Protein AF-A0A2E1U1K3-F1 (afdb_monomer_lite)

Foldseek 3Di:
DDPPPPPDVCVVPVDDPQLDDDPCQVVVCVVVPDDPVRQDPCSPHRNDNADWQAEDEPDDDDPVDPDQDAPPDARRGHHYDHDDQFPDWDWDPAFDCDPNDGDTHTQADGRAGDDSQQAGRDFDPPPVPDDTHGGHDDHHNQDDPCDPDHVCNLSVRYDPDPPPCPDQSDWDKDKDFFQAQFKKFKWKDLDPVCPDPIDGPDIDGHRRGIDMDTDNPPDDHDIDIDMDTD

Sequence (230 aa):
TALKSVPDLEDTYGIAFDAHSSIGDLSRITSAGFTGAGIYWAQTDGYMNELTDTVLYNVNLGGHVGAITNAGHAGYNAEVVSDLPIASVTYATNAVAVHNADVEYVVALDPRAANDAVTASSVPTDDGFFDQVSYRGAFSTTDNWLAGWSAAYEFGMLSGDSVASTEIDTGAYISFSTVKGEFYNVESAANAGFTSNVVTEATLTGTGETMFFGDDAVGSSAKFFRVTTF

Radius of gyration: 28.37 Å; chains: 1; bounding box: 68×44×71 Å

Secondary structure (DSSP, 8-state):
-----PPPHHHHH---------TTHHHHHHHTT--TTTS-GGGSTT-PPP--SEEEES-PPPTT---------TTT-EEEESS-SEEEEEE-SS-EEETTEEEPPEEEEEEEE-GGGS--SS----SSSS---SSSSS--SS--TTTTTSHHHHTT-B-S-----SS-SSSEEEEEE--TT-EEEEEEESSTT--S--EEEEEEE--SSEEEEEE--TT----EEEEEE-

pLDDT: mean 74.32, std 18.26, range [25.89, 96.19]

Structure (mmCIF, N/CA/C/O backbone):
data_AF-A0A2E1U1K3-F1
#
_entry.id   AF-A0A2E1U1K3-F1
#
loop_
_atom_site.group_PDB
_atom_site.id
_atom_site.type_symbol
_atom_site.label_atom_id
_atom_site.label_alt_id
_atom_site.label_comp_id
_atom_site.label_asym_id
_atom_site.label_entity_id
_atom_site.label_seq_id
_atom_site.pdbx_PDB_ins_code
_atom_site.Cartn_x
_atom_site.Cartn_y
_atom_site.Cartn_z
_atom_site.occupancy
_atom_site.B_iso_or_equiv
_atom_site.auth_seq_id
_atom_site.auth_comp_id
_atom_site.auth_asym_id
_atom_site.auth_atom_id
_atom_site.pdbx_PDB_model_num
ATOM 1 N N . THR A 1 1 ? 28.352 31.001 -28.048 1.00 40.16 1 THR A N 1
ATOM 2 C CA . THR A 1 1 ? 27.015 30.669 -27.522 1.00 40.16 1 THR A CA 1
ATOM 3 C C . THR A 1 1 ? 27.041 30.939 -26.040 1.00 40.16 1 THR A C 1
ATOM 5 O O . THR A 1 1 ? 27.925 30.418 -25.375 1.00 40.16 1 THR A O 1
ATOM 8 N N . ALA A 1 2 ? 26.206 31.856 -25.554 1.00 25.89 2 ALA A N 1
ATOM 9 C CA . ALA A 1 2 ? 26.194 32.255 -24.152 1.00 25.89 2 ALA A CA 1
ATOM 10 C C . ALA A 1 2 ? 25.661 31.092 -23.305 1.00 25.89 2 ALA A C 1
ATOM 12 O O . ALA A 1 2 ? 24.455 30.875 -23.233 1.00 25.89 2 ALA A O 1
ATOM 13 N N . LEU A 1 3 ? 26.572 30.322 -22.712 1.00 29.20 3 LEU A N 1
ATOM 14 C CA . LEU A 1 3 ? 26.249 29.419 -21.618 1.00 29.20 3 LEU A CA 1
ATOM 15 C C . LEU A 1 3 ? 25.933 30.309 -20.418 1.00 29.20 3 LEU A C 1
ATOM 17 O O . LEU A 1 3 ? 26.827 30.846 -19.770 1.00 29.20 3 LEU A O 1
ATOM 21 N N . LYS A 1 4 ? 24.640 30.547 -20.192 1.00 29.06 4 LYS A N 1
ATOM 22 C CA . LYS A 1 4 ? 24.154 31.068 -18.921 1.00 29.06 4 LYS A CA 1
ATOM 23 C C . LYS A 1 4 ? 24.492 29.992 -17.894 1.00 29.06 4 LYS A C 1
ATOM 25 O O . LYS A 1 4 ? 23.825 28.965 -17.872 1.00 29.06 4 LYS A O 1
ATOM 30 N N . SER A 1 5 ? 25.544 30.205 -17.107 1.00 37.44 5 SER A N 1
ATOM 31 C CA . SER A 1 5 ? 25.762 29.460 -15.871 1.00 37.44 5 SER A CA 1
ATOM 32 C C . SER A 1 5 ? 24.547 29.736 -14.993 1.00 37.44 5 SER A C 1
ATOM 34 O O . SER A 1 5 ? 24.410 30.821 -14.420 1.00 37.44 5 SER A O 1
ATOM 36 N N . VAL A 1 6 ? 23.590 28.815 -15.011 1.00 35.31 6 VAL A N 1
ATOM 37 C CA . VAL A 1 6 ? 22.572 28.744 -13.973 1.00 35.31 6 VAL A CA 1
ATOM 38 C C . VAL A 1 6 ? 23.367 28.372 -12.723 1.00 35.31 6 VAL A C 1
ATOM 40 O O . VAL A 1 6 ? 24.104 27.394 -12.790 1.00 35.31 6 VAL A O 1
ATOM 43 N N . PRO A 1 7 ? 23.348 29.182 -11.653 1.00 40.31 7 PRO A N 1
ATOM 44 C CA . PRO A 1 7 ? 23.921 28.753 -10.388 1.00 40.31 7 PRO A CA 1
ATOM 45 C C . PRO A 1 7 ? 23.222 27.457 -10.009 1.00 40.31 7 PRO A C 1
ATOM 47 O O . PRO A 1 7 ? 21.986 27.422 -9.995 1.00 40.31 7 PRO A O 1
ATOM 50 N N . ASP A 1 8 ? 23.995 26.409 -9.763 1.00 46.69 8 ASP A N 1
ATOM 51 C CA . ASP A 1 8 ? 23.443 25.155 -9.287 1.00 46.69 8 ASP A CA 1
ATOM 52 C C . ASP A 1 8 ? 22.679 25.481 -7.994 1.00 46.69 8 ASP A C 1
ATOM 54 O O . ASP A 1 8 ? 23.189 26.148 -7.088 1.00 46.69 8 ASP A O 1
ATOM 58 N N . LEU A 1 9 ? 21.392 25.122 -7.943 1.00 39.41 9 LEU A N 1
ATOM 59 C CA . LEU A 1 9 ? 20.512 25.410 -6.798 1.00 39.41 9 LEU A CA 1
ATOM 60 C C . LEU A 1 9 ? 21.055 24.808 -5.488 1.00 39.41 9 LEU A C 1
ATOM 62 O O . LEU A 1 9 ? 20.666 25.244 -4.403 1.00 39.41 9 LEU A O 1
ATOM 66 N N . GLU A 1 10 ? 21.995 23.873 -5.615 1.00 45.19 10 GLU A N 1
ATOM 67 C CA . GLU A 1 10 ? 22.829 23.288 -4.572 1.00 45.19 10 GLU A CA 1
ATOM 68 C C . GLU A 1 10 ? 23.586 24.354 -3.756 1.00 45.19 10 GLU A C 1
ATOM 70 O O . GLU A 1 10 ? 23.507 24.351 -2.528 1.00 45.19 10 GLU A O 1
ATOM 75 N N . ASP A 1 11 ? 24.185 25.352 -4.417 1.00 43.22 11 ASP A N 1
ATOM 76 C CA . ASP A 1 11 ? 24.927 26.444 -3.764 1.00 43.22 11 ASP A CA 1
ATOM 77 C C . ASP A 1 11 ? 24.006 27.515 -3.153 1.00 43.22 11 ASP A C 1
ATOM 79 O O . ASP A 1 11 ? 24.408 28.266 -2.262 1.00 43.22 11 ASP A O 1
ATOM 83 N N . THR A 1 12 ? 22.763 27.623 -3.637 1.00 42.03 12 THR A N 1
ATOM 84 C CA . THR A 1 12 ? 21.838 28.695 -3.220 1.00 42.03 12 THR A CA 1
ATOM 85 C C . THR A 1 12 ? 20.908 28.268 -2.085 1.00 42.03 12 THR A C 1
ATOM 87 O O . THR A 1 12 ? 20.539 29.104 -1.259 1.00 42.03 12 THR A O 1
ATOM 90 N N . TYR A 1 13 ? 20.527 26.988 -2.021 1.00 39.41 13 TYR A N 1
ATOM 91 C CA . TYR A 1 13 ? 19.537 26.510 -1.052 1.00 39.41 13 TYR A CA 1
ATOM 92 C C . TYR A 1 13 ? 19.962 25.277 -0.252 1.00 39.41 13 TYR A C 1
ATOM 94 O O . TYR A 1 13 ? 19.252 24.934 0.689 1.00 39.41 13 TYR A O 1
ATOM 102 N N . GLY A 1 14 ? 21.092 24.626 -0.559 1.00 35.00 14 GLY A N 1
ATOM 103 C CA . GLY A 1 14 ? 21.562 23.461 0.203 1.00 35.00 14 GLY A CA 1
ATOM 104 C C . GLY A 1 14 ? 20.593 22.271 0.199 1.00 35.00 14 GLY A C 1
ATOM 105 O O . GLY A 1 14 ? 20.697 21.396 1.054 1.00 35.00 14 GLY A O 1
ATOM 106 N N . ILE A 1 15 ? 19.635 22.245 -0.733 1.00 35.06 15 ILE A N 1
ATOM 107 C CA . ILE A 1 15 ? 18.711 21.130 -0.942 1.00 35.06 15 ILE A CA 1
ATOM 108 C C . ILE A 1 15 ? 19.183 20.423 -2.208 1.00 35.06 15 ILE A C 1
ATOM 110 O O . ILE A 1 15 ? 18.889 20.866 -3.319 1.00 35.06 15 ILE A O 1
ATOM 114 N N . ALA A 1 16 ? 19.958 19.356 -2.037 1.00 32.78 16 ALA A N 1
ATOM 115 C CA . ALA A 1 16 ? 20.307 18.465 -3.129 1.00 32.78 16 ALA A CA 1
ATOM 116 C C . ALA A 1 16 ? 19.031 17.744 -3.591 1.00 32.78 16 ALA A C 1
ATOM 118 O O . ALA A 1 16 ? 18.548 16.827 -2.935 1.00 32.78 16 ALA A O 1
ATOM 119 N N . PHE A 1 17 ? 18.482 18.161 -4.729 1.00 36.47 17 PHE A N 1
ATOM 120 C CA . PHE A 1 17 ? 17.825 17.218 -5.631 1.00 36.47 17 PHE A CA 1
ATOM 121 C C . PHE A 1 17 ? 18.886 16.773 -6.638 1.00 36.47 17 PHE A C 1
ATOM 123 O O . PHE A 1 17 ? 18.786 17.064 -7.827 1.00 36.47 17 PHE A O 1
ATOM 130 N N . ASP A 1 18 ? 19.947 16.136 -6.135 1.00 40.09 18 ASP A N 1
ATOM 131 C CA . ASP A 1 18 ? 20.827 15.339 -6.981 1.00 40.09 18 ASP A CA 1
ATOM 132 C C . ASP A 1 18 ? 20.013 14.101 -7.358 1.00 40.09 18 ASP A C 1
ATOM 134 O O . ASP A 1 18 ? 19.894 13.140 -6.597 1.00 40.09 18 ASP A O 1
ATOM 138 N N . ALA A 1 19 ? 19.332 14.172 -8.499 1.00 40.00 19 ALA A N 1
ATOM 139 C CA . ALA A 1 19 ? 18.867 12.972 -9.159 1.00 40.00 19 ALA A CA 1
ATOM 140 C C . ALA A 1 19 ? 20.143 12.282 -9.645 1.00 40.00 19 ALA A C 1
ATOM 142 O O . ALA A 1 19 ? 20.645 12.622 -10.716 1.00 40.00 19 ALA A O 1
ATOM 143 N N . HIS A 1 20 ? 20.707 11.426 -8.785 1.00 40.66 20 HIS A N 1
ATOM 144 C CA . HIS A 1 20 ? 21.996 10.769 -8.957 1.00 40.66 20 HIS A CA 1
ATOM 145 C C . HIS A 1 20 ? 22.114 10.147 -10.356 1.00 40.66 20 HIS A C 1
ATOM 147 O O . HIS A 1 20 ? 21.772 8.990 -10.588 1.00 40.66 20 HIS A O 1
ATOM 153 N N . SER A 1 21 ? 22.652 10.909 -11.304 1.00 49.50 21 SER A N 1
ATOM 154 C CA . SER A 1 21 ? 23.324 10.344 -12.458 1.00 49.50 21 SER A CA 1
ATOM 155 C C . SER A 1 21 ? 24.791 10.303 -12.078 1.00 49.50 21 SER A C 1
ATOM 157 O O . SER A 1 21 ? 25.424 11.341 -11.856 1.00 49.50 21 SER A O 1
ATOM 159 N N . SER A 1 22 ? 25.338 9.108 -11.948 1.00 52.97 22 SER A N 1
ATOM 160 C CA . SER A 1 22 ? 26.755 8.954 -11.653 1.00 52.97 22 SER A CA 1
ATOM 161 C C . SER A 1 22 ? 27.619 9.639 -12.724 1.00 52.97 22 SER A C 1
ATOM 163 O O . SER A 1 22 ? 27.256 9.705 -13.902 1.00 52.97 22 SER A O 1
ATOM 165 N N . ILE A 1 23 ? 28.796 10.134 -12.324 1.00 52.03 23 ILE A N 1
ATOM 166 C CA . ILE A 1 23 ? 29.807 10.661 -13.253 1.00 52.03 23 ILE A CA 1
ATOM 167 C C . ILE A 1 23 ? 30.055 9.617 -14.355 1.00 52.03 23 ILE A C 1
ATOM 169 O O . ILE A 1 23 ? 30.603 8.548 -14.087 1.00 52.03 23 ILE A O 1
ATOM 173 N N . GLY A 1 24 ? 29.681 9.938 -15.599 1.00 57.44 24 GLY A N 1
ATOM 174 C CA . GLY A 1 24 ? 29.870 9.055 -16.754 1.00 57.44 24 GLY A CA 1
ATOM 175 C C . GLY A 1 24 ? 28.591 8.550 -17.425 1.00 57.44 24 GLY A C 1
ATOM 176 O O . GLY A 1 24 ? 28.698 7.812 -18.408 1.00 57.44 24 GLY A O 1
ATOM 177 N N . ASP A 1 25 ? 27.403 8.964 -16.989 1.00 59.81 25 ASP A N 1
ATOM 178 C CA . ASP A 1 25 ? 26.147 8.550 -17.624 1.00 59.81 25 ASP A CA 1
ATOM 179 C C . ASP A 1 25 ? 25.997 9.042 -19.067 1.00 59.81 25 ASP A C 1
ATOM 181 O O . ASP A 1 25 ? 25.691 8.243 -19.956 1.00 59.81 25 ASP A O 1
ATOM 185 N N . LEU A 1 26 ? 26.378 10.283 -19.364 1.00 62.94 26 LEU A N 1
ATOM 186 C CA . LEU A 1 26 ? 26.523 10.786 -20.734 1.00 62.94 26 LEU A CA 1
ATOM 187 C C . LEU A 1 26 ? 27.489 9.932 -21.572 1.00 62.94 26 LEU A C 1
ATOM 189 O O . LEU A 1 26 ? 27.246 9.705 -22.760 1.00 62.94 26 LEU A O 1
ATOM 193 N N . SER A 1 27 ? 28.563 9.412 -20.969 1.00 65.94 27 SER A N 1
ATOM 194 C CA . SER A 1 27 ? 29.513 8.513 -21.642 1.00 65.94 27 SER A CA 1
ATOM 195 C C . SER A 1 27 ? 28.884 7.145 -21.936 1.00 65.94 27 SER A C 1
ATOM 197 O O . SER A 1 27 ? 29.046 6.604 -23.034 1.00 65.94 27 SER A O 1
ATOM 199 N N . ARG A 1 28 ? 28.096 6.608 -20.997 1.00 61.84 28 ARG A N 1
ATOM 200 C CA . ARG A 1 28 ? 27.339 5.355 -21.142 1.00 61.84 28 ARG A CA 1
ATOM 201 C C . ARG A 1 28 ? 26.247 5.466 -22.213 1.00 61.84 28 ARG A C 1
ATOM 203 O O . ARG A 1 28 ? 26.158 4.598 -23.078 1.00 61.84 28 ARG A O 1
ATOM 210 N N . ILE A 1 29 ? 25.485 6.561 -22.221 1.00 59.88 29 ILE A N 1
ATOM 211 C CA . ILE A 1 29 ? 24.443 6.867 -23.217 1.00 59.88 29 ILE A CA 1
ATOM 212 C C . ILE A 1 29 ? 25.060 7.049 -24.611 1.00 59.88 29 ILE A C 1
ATOM 214 O O . ILE A 1 29 ? 24.565 6.491 -25.594 1.00 59.88 29 ILE A O 1
ATOM 218 N N . THR A 1 30 ? 26.189 7.758 -24.693 1.00 63.41 30 THR A N 1
ATOM 219 C CA . THR A 1 30 ? 26.939 7.922 -25.947 1.00 63.41 30 THR A CA 1
ATOM 220 C C . THR A 1 30 ? 27.469 6.579 -26.460 1.00 63.41 30 THR A C 1
ATOM 222 O O . THR A 1 30 ? 27.374 6.288 -27.652 1.00 63.41 30 THR A O 1
ATOM 225 N N . SER A 1 31 ? 27.967 5.719 -25.565 1.00 62.12 31 SER A N 1
ATOM 226 C CA . SER A 1 31 ? 28.443 4.368 -25.904 1.00 62.12 31 SER A CA 1
ATOM 227 C C . SER A 1 31 ? 27.319 3.442 -26.389 1.00 62.12 31 SER A C 1
ATOM 229 O O . SER A 1 31 ? 27.570 2.554 -27.200 1.00 62.12 31 SER A O 1
ATOM 231 N N . ALA A 1 32 ? 26.076 3.677 -25.955 1.00 56.31 32 ALA A N 1
ATOM 232 C CA . ALA A 1 32 ? 24.879 2.992 -26.446 1.00 56.31 32 ALA A CA 1
ATOM 233 C C . ALA A 1 32 ? 24.380 3.516 -27.814 1.00 56.31 32 ALA A C 1
ATOM 235 O O . ALA A 1 32 ? 23.382 3.020 -28.335 1.00 56.31 32 ALA A O 1
ATOM 236 N N . GLY A 1 33 ? 25.077 4.486 -28.422 1.00 56.38 33 GLY A N 1
ATOM 237 C CA . GLY A 1 33 ? 24.819 4.965 -29.784 1.00 56.38 33 GLY A CA 1
ATOM 238 C C . GLY A 1 33 ? 23.915 6.196 -29.883 1.00 56.38 33 GLY A C 1
ATOM 239 O O . GLY A 1 33 ? 23.598 6.628 -30.993 1.00 56.38 33 GLY A O 1
ATOM 240 N N . PHE A 1 34 ? 23.519 6.796 -28.758 1.00 60.66 34 PHE A N 1
ATOM 241 C CA . PHE A 1 34 ? 22.748 8.038 -28.751 1.00 60.66 34 PHE A CA 1
ATOM 242 C C . PHE A 1 34 ? 23.690 9.242 -28.878 1.00 60.66 34 PHE A C 1
ATOM 244 O O . PHE A 1 34 ? 24.649 9.387 -28.127 1.00 60.66 34 PHE A O 1
ATOM 251 N N . THR A 1 35 ? 23.439 10.118 -29.852 1.00 61.81 35 THR A N 1
ATOM 252 C CA . THR A 1 35 ? 24.239 11.340 -30.054 1.00 61.81 35 THR A CA 1
ATOM 253 C C . THR A 1 35 ? 23.604 12.521 -29.327 1.00 61.81 35 THR A C 1
ATOM 255 O O . THR A 1 35 ? 22.391 12.544 -29.143 1.00 61.81 35 THR A O 1
ATOM 258 N N . GLY A 1 36 ? 24.389 13.543 -28.972 1.00 56.28 36 GLY A N 1
ATOM 259 C CA . GLY A 1 36 ? 23.909 14.714 -28.218 1.00 56.28 36 GLY A CA 1
ATOM 260 C C . GLY A 1 36 ? 22.744 15.504 -28.842 1.00 56.28 36 GLY A C 1
ATOM 261 O O . GLY A 1 36 ? 22.161 16.337 -28.162 1.00 56.28 36 GLY A O 1
ATOM 262 N N . ALA A 1 37 ? 22.374 15.249 -30.104 1.00 58.09 37 ALA A N 1
ATOM 263 C CA . ALA A 1 37 ? 21.182 15.819 -30.745 1.00 58.09 37 ALA A CA 1
ATOM 264 C C . ALA A 1 37 ? 19.899 14.979 -30.550 1.00 58.09 37 ALA A C 1
ATOM 266 O O . ALA A 1 37 ? 18.808 15.465 -30.837 1.00 58.09 37 ALA A O 1
ATOM 267 N N . GLY A 1 38 ? 20.024 13.725 -30.100 1.00 56.03 38 GLY A N 1
ATOM 268 C CA . GLY A 1 38 ? 18.921 12.793 -29.833 1.00 56.03 38 GLY A CA 1
ATOM 269 C C . GLY A 1 38 ? 18.677 12.517 -28.347 1.00 56.03 38 GLY A C 1
ATOM 270 O O . GLY A 1 38 ? 17.802 11.723 -28.021 1.00 56.03 38 GLY A O 1
ATOM 271 N N . ILE A 1 39 ? 19.450 13.150 -27.462 1.00 58.25 39 ILE A N 1
ATOM 272 C CA . ILE A 1 39 ? 19.297 13.058 -26.009 1.00 58.25 39 ILE A CA 1
ATOM 273 C C . ILE A 1 39 ? 18.353 14.188 -25.591 1.00 58.25 39 ILE A C 1
ATOM 275 O O . ILE A 1 39 ? 18.640 15.364 -25.830 1.00 58.25 39 ILE A O 1
ATOM 279 N N . TYR A 1 40 ? 17.202 13.848 -25.007 1.00 56.81 40 TYR A N 1
ATOM 280 C CA . TYR A 1 40 ? 16.338 14.857 -24.396 1.00 56.81 40 TYR A CA 1
ATOM 281 C C . TYR A 1 40 ? 17.090 15.528 -23.245 1.00 56.81 40 TYR A C 1
ATOM 283 O O . TYR A 1 40 ? 17.871 14.875 -22.569 1.00 56.81 40 TYR A O 1
ATOM 291 N N . TRP A 1 41 ? 16.845 16.814 -22.977 1.00 57.94 41 TRP A N 1
ATOM 292 C CA . TRP A 1 41 ? 17.512 17.521 -21.867 1.00 57.94 41 TRP A CA 1
ATOM 293 C C . TRP A 1 41 ? 17.393 16.753 -20.539 1.00 57.94 41 TRP A C 1
ATOM 295 O O . TRP A 1 41 ? 18.354 16.649 -19.795 1.00 57.94 41 TRP A O 1
ATOM 305 N N . ALA A 1 42 ? 16.246 16.128 -20.270 1.00 58.78 42 ALA A N 1
ATOM 306 C CA . ALA A 1 42 ? 16.042 15.297 -19.079 1.00 58.78 42 ALA A CA 1
ATOM 307 C C . ALA A 1 42 ? 16.920 14.021 -19.018 1.00 58.78 42 ALA A C 1
ATOM 309 O O . ALA A 1 42 ? 16.872 13.290 -18.041 1.00 58.78 42 ALA A O 1
ATOM 310 N N . GLN A 1 43 ? 17.684 13.721 -20.068 1.00 56.03 43 GLN A N 1
ATOM 311 C CA . GLN A 1 43 ? 18.589 12.574 -20.183 1.00 56.03 43 GLN A CA 1
ATOM 312 C C . GLN A 1 43 ? 20.071 12.996 -20.187 1.00 56.03 43 GLN A C 1
ATOM 314 O O . GLN A 1 43 ? 20.940 12.173 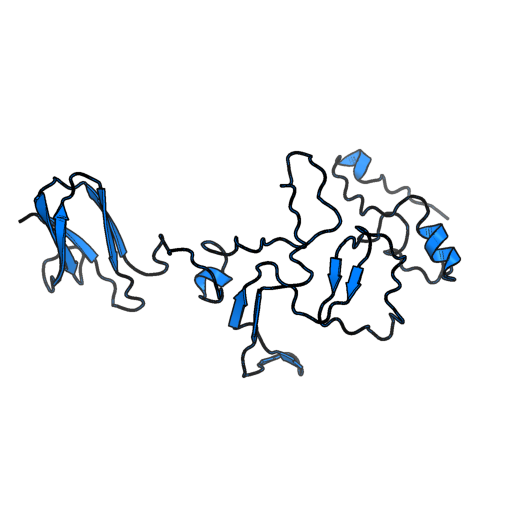-20.471 1.00 56.03 43 GLN A O 1
ATOM 319 N N . THR A 1 44 ? 20.377 14.272 -19.923 1.00 59.00 44 THR A N 1
ATOM 320 C CA . THR A 1 44 ? 21.745 14.715 -19.606 1.00 59.00 44 THR A CA 1
ATOM 321 C C . THR A 1 44 ? 22.055 14.475 -18.128 1.00 59.00 44 THR A C 1
ATOM 323 O O . THR A 1 44 ? 21.128 14.434 -17.317 1.00 59.00 44 THR A O 1
ATOM 326 N N . ASP A 1 45 ? 23.340 14.354 -17.781 1.00 57.34 45 ASP A N 1
ATOM 327 C CA . ASP A 1 45 ? 23.795 14.164 -16.395 1.00 57.34 45 ASP A CA 1
ATOM 328 C C . ASP A 1 45 ? 23.120 15.168 -15.429 1.00 57.34 45 ASP A C 1
ATOM 330 O O . ASP A 1 45 ? 22.981 16.353 -15.743 1.00 57.34 45 ASP A O 1
ATOM 334 N N . GLY A 1 46 ? 22.677 14.671 -14.275 1.00 57.03 46 GLY A N 1
ATOM 335 C CA . GLY A 1 46 ? 22.023 15.387 -13.178 1.00 57.03 46 GLY A CA 1
ATOM 336 C C . GLY A 1 46 ? 20.501 15.491 -13.293 1.00 57.03 46 GLY A C 1
ATOM 337 O O . GLY A 1 46 ? 19.861 16.038 -12.400 1.00 57.03 46 GLY A O 1
ATOM 338 N N . TYR A 1 47 ? 19.904 14.995 -14.384 1.00 55.09 47 TYR A N 1
ATOM 339 C CA . TYR A 1 47 ? 18.465 15.147 -14.654 1.00 55.09 47 TYR A CA 1
ATOM 340 C C . TYR A 1 47 ? 17.704 13.821 -14.814 1.00 55.09 47 TYR A C 1
ATOM 342 O O . TYR A 1 47 ? 16.504 13.835 -15.097 1.00 55.09 47 TYR A O 1
ATOM 350 N N . MET A 1 48 ? 18.377 12.681 -14.627 1.00 58.56 48 MET A N 1
ATOM 351 C CA . MET A 1 48 ? 17.779 11.347 -14.731 1.00 58.56 48 MET A CA 1
ATOM 352 C C . MET A 1 48 ? 17.294 10.860 -13.365 1.00 58.56 48 MET A C 1
ATOM 354 O O . MET A 1 48 ? 18.071 10.797 -12.421 1.00 58.56 48 MET A O 1
ATOM 358 N N . ASN A 1 49 ? 16.028 10.443 -13.279 1.00 63.69 49 ASN A N 1
ATOM 359 C CA . ASN A 1 49 ? 15.549 9.700 -12.114 1.00 63.69 49 ASN A CA 1
ATOM 360 C C . ASN A 1 49 ? 16.195 8.309 -12.119 1.00 63.69 49 ASN A C 1
ATOM 362 O O . ASN A 1 49 ? 16.025 7.554 -13.082 1.00 63.69 49 ASN A O 1
ATOM 366 N N . GLU A 1 50 ? 16.916 7.973 -11.056 1.00 66.19 50 GLU A N 1
ATOM 367 C CA . GLU A 1 50 ? 17.474 6.640 -10.866 1.00 66.19 50 GLU A CA 1
ATOM 368 C C . GLU A 1 50 ? 16.373 5.665 -10.410 1.00 66.19 50 GLU A C 1
ATOM 370 O O . GLU A 1 50 ? 15.601 5.956 -9.497 1.00 66.19 50 GLU A O 1
ATOM 375 N N . LEU A 1 51 ? 16.288 4.504 -11.067 1.00 72.38 51 LEU A N 1
ATOM 376 C CA . LEU A 1 51 ? 15.456 3.374 -10.647 1.00 72.38 51 LEU A CA 1
ATOM 377 C C . LEU A 1 51 ? 16.385 2.211 -10.304 1.00 72.38 51 LEU A C 1
ATOM 379 O O . LEU A 1 51 ? 16.873 1.521 -11.200 1.00 72.38 51 LEU A O 1
ATOM 383 N N . THR A 1 52 ? 16.637 2.007 -9.016 1.00 74.38 52 THR A N 1
ATOM 384 C CA . THR A 1 52 ? 17.444 0.898 -8.492 1.00 74.38 52 THR A CA 1
ATOM 385 C C . THR A 1 52 ? 16.583 -0.043 -7.666 1.00 74.38 52 THR A C 1
ATOM 387 O O . THR A 1 52 ? 15.559 0.354 -7.112 1.00 74.38 52 THR A O 1
ATOM 390 N N . ASP A 1 53 ? 16.967 -1.321 -7.662 1.00 78.88 53 ASP A N 1
ATOM 391 C CA . ASP A 1 53 ? 16.319 -2.403 -6.906 1.00 78.88 53 ASP A CA 1
ATOM 392 C C . ASP A 1 53 ? 14.779 -2.395 -6.966 1.00 78.88 53 ASP A C 1
ATOM 394 O O . ASP A 1 53 ? 14.076 -2.570 -5.972 1.00 78.88 53 ASP A O 1
ATOM 398 N N . THR A 1 54 ? 14.245 -2.144 -8.160 1.00 83.44 54 THR A N 1
ATOM 399 C CA . THR A 1 54 ? 12.816 -1.914 -8.387 1.00 83.44 54 THR A CA 1
ATOM 400 C C . THR A 1 54 ? 12.201 -3.106 -9.104 1.00 83.44 54 THR A C 1
ATOM 402 O O . THR A 1 54 ? 12.799 -3.650 -10.028 1.00 83.44 54 THR A O 1
ATOM 405 N N . VAL A 1 55 ? 10.974 -3.479 -8.742 1.00 87.88 55 VAL A N 1
ATOM 406 C CA . VAL A 1 55 ? 10.175 -4.450 -9.504 1.00 87.88 55 VAL A CA 1
ATOM 407 C C . VAL A 1 55 ? 9.164 -3.734 -10.392 1.00 87.88 55 VAL A C 1
ATOM 409 O O . VAL A 1 55 ? 8.506 -2.782 -9.976 1.00 87.88 55 VAL A O 1
ATOM 412 N N . LEU A 1 56 ? 9.036 -4.194 -11.631 1.00 87.25 56 LEU A N 1
ATOM 413 C CA . LEU A 1 56 ? 8.126 -3.666 -12.637 1.00 87.25 56 LEU A CA 1
ATOM 414 C C . LEU A 1 56 ? 7.095 -4.742 -12.972 1.00 87.25 56 LEU A C 1
ATOM 416 O O . LEU A 1 56 ? 7.421 -5.767 -13.569 1.00 87.25 56 LEU A O 1
ATOM 420 N N . TYR A 1 57 ? 5.843 -4.497 -12.600 1.00 90.56 57 TYR A N 1
ATOM 421 C CA . TYR A 1 57 ? 4.740 -5.430 -12.809 1.00 90.56 57 TYR A CA 1
ATOM 422 C C . TYR A 1 57 ? 3.745 -4.889 -13.831 1.00 90.56 57 TYR A C 1
ATOM 424 O O . TYR A 1 57 ? 3.353 -3.725 -13.763 1.00 90.56 57 TYR A O 1
ATOM 432 N N . ASN A 1 58 ? 3.320 -5.749 -14.762 1.00 87.62 58 ASN A N 1
ATOM 433 C CA . ASN A 1 58 ? 2.314 -5.438 -15.785 1.00 87.62 58 ASN A CA 1
ATOM 434 C C . ASN A 1 58 ? 2.612 -4.151 -16.590 1.00 87.62 58 ASN A C 1
ATOM 436 O O . ASN A 1 58 ? 1.712 -3.416 -16.999 1.00 87.62 58 ASN A O 1
ATOM 440 N N . VAL A 1 59 ? 3.900 -3.866 -16.813 1.00 78.75 59 VAL A N 1
ATOM 441 C CA . VAL A 1 59 ? 4.354 -2.729 -17.618 1.00 78.75 59 VAL A CA 1
ATOM 442 C C . VAL A 1 59 ? 4.506 -3.179 -19.067 1.00 78.75 59 VAL A C 1
ATOM 444 O O . VAL A 1 59 ? 5.371 -3.992 -19.389 1.00 78.75 59 VAL A O 1
ATOM 447 N N . ASN A 1 60 ? 3.697 -2.612 -19.962 1.00 73.94 60 ASN A N 1
ATOM 448 C CA . ASN A 1 60 ? 3.915 -2.751 -21.398 1.00 73.94 60 ASN A CA 1
ATOM 449 C C . ASN A 1 60 ? 4.964 -1.742 -21.866 1.00 73.94 60 ASN A C 1
ATOM 451 O O . ASN A 1 60 ? 4.843 -0.540 -21.623 1.00 73.94 60 ASN A O 1
ATOM 455 N N . LEU A 1 61 ? 5.977 -2.224 -22.586 1.00 68.69 61 LEU A N 1
ATOM 456 C CA . LEU A 1 61 ? 6.955 -1.349 -23.222 1.00 68.69 61 LEU A CA 1
ATOM 457 C C . LEU A 1 61 ? 6.262 -0.526 -24.316 1.00 68.69 61 LEU A C 1
ATOM 459 O O . LEU A 1 61 ? 5.650 -1.071 -25.236 1.00 68.69 61 LEU A O 1
ATOM 463 N N . GLY A 1 62 ? 6.343 0.800 -24.211 1.00 65.44 62 GLY A N 1
ATOM 464 C CA . GLY A 1 62 ? 5.888 1.690 -25.276 1.00 65.44 62 GLY A CA 1
ATOM 465 C C . GLY A 1 62 ? 6.768 1.558 -26.523 1.00 65.44 62 GLY A C 1
ATOM 466 O O . GLY A 1 62 ? 7.916 1.134 -26.439 1.00 65.44 62 GLY A O 1
ATOM 467 N N . GLY A 1 63 ? 6.277 2.001 -27.686 1.00 60.28 63 GLY A N 1
ATOM 468 C CA . GLY A 1 63 ? 6.995 1.881 -28.969 1.00 60.28 63 GLY A CA 1
ATOM 469 C C . GLY A 1 63 ? 8.353 2.602 -29.054 1.00 60.28 63 GLY A C 1
ATOM 470 O O . GLY A 1 63 ? 9.072 2.440 -30.035 1.00 60.28 63 GLY A O 1
ATOM 471 N N . HIS A 1 64 ? 8.710 3.389 -28.036 1.00 56.62 64 HIS A N 1
ATOM 472 C CA . HIS A 1 64 ? 10.000 4.069 -27.904 1.00 56.62 64 HIS A CA 1
ATOM 473 C C . HIS A 1 64 ? 11.003 3.318 -27.009 1.00 56.62 64 HIS A C 1
ATOM 475 O O . HIS A 1 64 ? 12.157 3.729 -26.928 1.00 56.62 64 HIS A O 1
ATOM 481 N N . VAL A 1 65 ? 10.593 2.224 -26.354 1.00 56.91 65 VAL A N 1
ATOM 482 C CA . VAL A 1 65 ? 11.441 1.400 -25.481 1.00 56.91 65 VAL A CA 1
ATOM 483 C C . VAL A 1 65 ? 11.511 -0.012 -26.062 1.00 56.91 65 VAL A C 1
ATOM 485 O O . VAL A 1 65 ? 10.554 -0.773 -25.989 1.00 56.91 65 VAL A O 1
ATOM 488 N N . GLY A 1 66 ? 12.646 -0.359 -26.674 1.00 57.38 66 GLY A N 1
ATOM 489 C CA . GLY A 1 66 ? 12.830 -1.661 -27.331 1.00 57.38 66 GLY A CA 1
ATOM 490 C C . GLY A 1 66 ? 13.118 -2.821 -26.371 1.00 57.38 66 GLY A C 1
ATOM 491 O O . GLY A 1 66 ? 12.808 -3.964 -26.693 1.00 57.38 66 GLY A O 1
ATOM 492 N N . ALA A 1 67 ? 13.709 -2.534 -25.209 1.00 60.88 67 ALA A N 1
ATOM 493 C CA . ALA A 1 67 ? 13.977 -3.488 -24.135 1.00 60.88 67 ALA A CA 1
ATOM 494 C C . ALA A 1 67 ? 14.338 -2.737 -22.842 1.00 60.88 67 ALA A C 1
ATOM 496 O O . ALA A 1 67 ? 14.890 -1.636 -22.901 1.00 60.88 67 ALA A O 1
ATOM 497 N N . ILE A 1 68 ? 14.081 -3.359 -21.690 1.00 64.62 68 ILE A N 1
ATOM 498 C CA . ILE A 1 68 ? 14.739 -3.012 -20.424 1.00 64.62 68 ILE A CA 1
ATOM 499 C C . ILE A 1 68 ? 15.948 -3.941 -20.315 1.00 64.62 68 ILE A C 1
ATOM 501 O O . ILE A 1 68 ? 15.794 -5.156 -20.198 1.00 64.62 68 ILE A O 1
ATOM 505 N N . THR A 1 69 ? 17.150 -3.383 -20.444 1.00 57.22 69 THR A N 1
ATOM 506 C CA . THR A 1 69 ? 18.393 -4.161 -20.415 1.00 57.22 69 THR A CA 1
ATOM 507 C C . THR A 1 69 ? 18.996 -4.091 -19.021 1.00 57.22 69 THR A C 1
ATOM 509 O O . THR A 1 69 ? 19.491 -3.042 -18.614 1.00 57.22 69 THR A O 1
ATOM 512 N N . ASN A 1 70 ? 18.998 -5.217 -18.311 1.00 59.72 70 ASN A N 1
ATOM 513 C CA . ASN A 1 70 ? 19.612 -5.315 -16.991 1.00 59.72 70 ASN A CA 1
ATOM 514 C C . ASN A 1 70 ? 21.090 -5.675 -17.129 1.00 59.72 70 ASN A C 1
ATOM 516 O O . ASN A 1 70 ? 21.446 -6.632 -17.816 1.00 59.72 70 ASN A O 1
ATOM 520 N N . ALA A 1 71 ? 21.953 -4.928 -16.445 1.00 58.06 71 ALA A N 1
ATOM 521 C CA . ALA A 1 71 ? 23.386 -5.214 -16.399 1.00 58.06 71 ALA A CA 1
ATOM 522 C C . ALA A 1 71 ? 23.737 -6.350 -15.413 1.00 58.06 71 ALA A C 1
ATOM 524 O O . ALA A 1 71 ? 24.898 -6.736 -15.310 1.00 58.06 71 ALA A O 1
ATOM 525 N N . GLY A 1 72 ? 22.742 -6.914 -14.714 1.00 59.50 72 GLY A N 1
ATOM 526 C CA . GLY A 1 72 ? 22.935 -8.054 -13.814 1.00 59.50 72 GLY A CA 1
ATOM 527 C C . GLY A 1 72 ? 23.574 -7.670 -12.480 1.00 59.50 72 GLY A C 1
ATOM 528 O O . GLY A 1 72 ? 24.197 -8.509 -11.834 1.00 59.50 72 GLY A O 1
ATOM 529 N N . HIS A 1 73 ? 23.425 -6.414 -12.057 1.00 61.94 73 HIS A N 1
ATOM 530 C CA . HIS A 1 73 ? 23.949 -5.931 -10.785 1.00 61.94 73 HIS A CA 1
ATOM 531 C C . HIS A 1 73 ? 22.866 -6.030 -9.707 1.00 61.94 73 HIS A C 1
ATOM 533 O O . HIS A 1 73 ? 21.885 -5.285 -9.725 1.00 61.94 73 HIS A O 1
ATOM 539 N N . ALA A 1 74 ? 23.041 -6.964 -8.769 1.00 63.16 74 ALA A N 1
ATOM 540 C CA . ALA A 1 74 ? 22.172 -7.077 -7.599 1.00 63.16 74 ALA A CA 1
ATOM 541 C C . ALA A 1 74 ? 22.118 -5.733 -6.845 1.00 63.16 74 ALA A C 1
ATOM 543 O O . ALA A 1 74 ? 23.156 -5.099 -6.662 1.00 63.16 74 ALA A O 1
ATOM 544 N N . GLY A 1 75 ? 20.919 -5.290 -6.457 1.00 65.56 75 GLY A N 1
ATOM 545 C CA . GLY A 1 75 ? 20.696 -3.991 -5.802 1.00 65.56 75 GLY A CA 1
ATOM 546 C C . GLY A 1 75 ? 20.579 -2.789 -6.747 1.00 65.56 75 GLY A C 1
ATOM 547 O O . GLY A 1 75 ? 20.270 -1.696 -6.289 1.00 65.56 75 GLY A O 1
ATOM 548 N N . TYR A 1 76 ? 20.777 -2.976 -8.057 1.00 67.81 76 TYR A N 1
ATOM 549 C CA . TYR A 1 76 ? 20.708 -1.892 -9.050 1.00 67.81 76 TYR A CA 1
ATOM 550 C C . TYR A 1 76 ? 19.797 -2.203 -10.242 1.00 67.81 76 TYR A C 1
ATOM 552 O O . TYR A 1 76 ? 19.551 -1.332 -11.071 1.00 67.81 76 TYR A O 1
ATOM 560 N N . ASN A 1 77 ? 19.295 -3.434 -10.359 1.00 69.94 77 ASN A N 1
ATOM 561 C CA . ASN A 1 77 ? 18.426 -3.811 -11.467 1.00 69.94 77 ASN A CA 1
ATOM 562 C C . ASN A 1 77 ? 16.987 -3.324 -11.245 1.00 69.94 77 ASN A C 1
ATOM 564 O O . ASN A 1 77 ? 16.461 -3.389 -10.134 1.00 69.94 77 ASN A O 1
ATOM 568 N N . ALA A 1 78 ? 16.336 -2.934 -12.340 1.00 77.56 78 ALA A N 1
ATOM 569 C CA . ALA A 1 78 ? 14.884 -2.916 -12.431 1.00 77.56 78 ALA A CA 1
ATOM 570 C C . ALA A 1 78 ? 14.419 -4.255 -13.028 1.00 77.56 78 ALA A C 1
ATOM 572 O O . ALA A 1 78 ? 14.772 -4.605 -14.154 1.00 77.56 78 ALA A O 1
ATOM 573 N N . GLU A 1 79 ? 13.665 -5.044 -12.276 1.00 79.25 79 GLU A N 1
ATOM 574 C CA . GLU A 1 79 ? 13.305 -6.416 -12.632 1.00 79.25 79 GLU A CA 1
ATOM 575 C C . GLU A 1 79 ? 11.844 -6.482 -13.069 1.00 79.25 79 GLU A C 1
ATOM 577 O O . GLU A 1 79 ? 10.948 -6.071 -12.338 1.00 79.25 79 GLU A O 1
ATOM 582 N N . VAL A 1 80 ? 11.587 -6.990 -14.277 1.00 83.62 80 VAL A N 1
ATOM 583 C CA . VAL A 1 80 ? 10.214 -7.262 -14.719 1.00 83.62 80 VAL A CA 1
ATOM 584 C C . VAL A 1 80 ? 9.742 -8.555 -14.069 1.00 83.62 80 VAL A C 1
ATOM 586 O O . VAL A 1 80 ? 10.378 -9.594 -14.243 1.00 83.62 80 VAL A O 1
ATOM 589 N N . VAL A 1 81 ? 8.621 -8.485 -13.357 1.00 87.56 81 VAL A N 1
ATOM 590 C CA . VAL A 1 81 ? 8.073 -9.597 -12.570 1.00 87.56 81 VAL A CA 1
ATOM 591 C C . VAL A 1 81 ? 6.699 -10.016 -13.089 1.00 87.56 81 VAL A C 1
ATOM 593 O O . VAL A 1 81 ? 5.942 -9.199 -13.623 1.00 87.56 81 VAL A O 1
ATOM 596 N N . SER A 1 82 ? 6.379 -11.306 -12.961 1.00 91.12 82 SER A N 1
ATOM 597 C CA . SER A 1 82 ? 5.096 -11.878 -13.397 1.00 91.12 82 SER A CA 1
ATOM 598 C C . SER A 1 82 ? 4.039 -11.916 -12.302 1.00 91.12 82 SER A C 1
ATOM 600 O O . SER A 1 82 ? 2.850 -11.913 -12.616 1.00 91.12 82 SER A O 1
ATOM 602 N N . ASP A 1 83 ? 4.467 -11.962 -11.043 1.00 95.38 83 ASP A N 1
ATOM 603 C CA . ASP A 1 83 ? 3.577 -12.023 -9.891 1.00 95.38 83 ASP A CA 1
ATOM 604 C C . ASP A 1 83 ? 3.332 -10.618 -9.336 1.00 95.38 83 ASP A C 1
ATOM 606 O O . ASP A 1 83 ? 4.208 -9.752 -9.371 1.00 95.38 83 ASP A O 1
ATOM 610 N N . LEU A 1 84 ? 2.111 -10.377 -8.849 1.00 94.94 84 LEU A N 1
ATOM 611 C CA . LEU A 1 84 ? 1.702 -9.075 -8.323 1.00 94.94 84 LEU A CA 1
ATOM 612 C C . LEU A 1 84 ? 2.595 -8.700 -7.119 1.00 94.94 84 LEU A C 1
ATOM 614 O O . LEU A 1 84 ? 2.625 -9.452 -6.149 1.00 94.94 84 LEU A O 1
ATOM 618 N N . PRO A 1 85 ? 3.307 -7.560 -7.127 1.00 96.19 85 PRO A N 1
ATOM 619 C CA . PRO A 1 85 ? 4.259 -7.216 -6.064 1.00 96.19 85 PRO A CA 1
ATOM 620 C C . PRO A 1 85 ? 3.589 -6.699 -4.780 1.00 96.19 85 PRO A C 1
ATOM 622 O O . PRO A 1 85 ? 4.257 -6.449 -3.782 1.00 96.19 85 PRO A O 1
ATOM 625 N N . ILE A 1 86 ? 2.268 -6.529 -4.800 1.00 95.50 86 ILE A N 1
ATOM 626 C CA . ILE A 1 86 ? 1.445 -6.197 -3.636 1.00 95.50 86 ILE A CA 1
ATOM 627 C C . ILE A 1 86 ? 0.512 -7.365 -3.317 1.00 95.50 86 ILE A C 1
ATOM 629 O O . ILE A 1 86 ? 0.222 -8.187 -4.188 1.00 95.50 86 ILE A O 1
ATOM 633 N N . ALA A 1 87 ? 0.024 -7.437 -2.084 1.00 95.19 87 ALA A N 1
ATOM 634 C CA . ALA A 1 87 ? -0.803 -8.545 -1.625 1.00 95.19 87 ALA A CA 1
ATOM 635 C C . ALA A 1 87 ? -2.106 -8.692 -2.430 1.00 95.19 87 ALA A C 1
ATOM 637 O O . ALA A 1 87 ? -2.466 -9.811 -2.800 1.00 95.19 87 ALA A O 1
ATOM 638 N N . SER A 1 88 ? -2.803 -7.592 -2.744 1.00 94.69 88 SER A N 1
ATOM 639 C CA . SER A 1 88 ? -3.948 -7.641 -3.662 1.00 94.69 88 SER A CA 1
ATOM 640 C C . SER A 1 88 ? -4.364 -6.276 -4.211 1.00 94.69 88 SER A C 1
ATOM 642 O O . SER A 1 88 ? -4.158 -5.233 -3.595 1.00 94.69 88 SER A O 1
ATOM 644 N N . VAL A 1 89 ? -5.018 -6.293 -5.371 1.00 93.44 89 VAL A N 1
ATOM 645 C CA . VAL A 1 89 ? -5.787 -5.166 -5.905 1.00 93.44 89 VAL A CA 1
ATOM 646 C C . VAL A 1 89 ? -7.026 -5.713 -6.603 1.00 93.44 89 VAL A C 1
ATOM 648 O O . VAL A 1 89 ? -6.956 -6.712 -7.318 1.00 93.44 89 VAL A O 1
ATOM 651 N N . THR A 1 90 ? -8.171 -5.076 -6.379 1.00 92.19 90 THR A N 1
ATOM 652 C CA . THR A 1 90 ? -9.441 -5.416 -7.026 1.00 92.19 90 THR A CA 1
ATOM 653 C C . THR A 1 90 ? -9.970 -4.198 -7.758 1.00 92.19 90 THR A C 1
ATOM 655 O O . THR A 1 90 ? -10.050 -3.108 -7.189 1.00 92.19 90 THR A O 1
ATOM 658 N N . TYR A 1 91 ? -10.372 -4.395 -9.008 1.00 89.88 91 TYR A N 1
ATOM 659 C CA . TYR A 1 91 ? -10.962 -3.364 -9.853 1.00 89.88 91 TYR A CA 1
ATOM 660 C C . TYR A 1 91 ? -12.480 -3.540 -9.957 1.00 89.88 91 TYR A C 1
ATOM 662 O O . TYR A 1 91 ? -13.010 -4.645 -9.818 1.00 89.88 91 TYR A O 1
ATOM 670 N N . ALA A 1 92 ? -13.193 -2.439 -10.181 1.00 86.38 92 ALA A N 1
ATOM 671 C CA . ALA A 1 92 ? -14.621 -2.458 -10.443 1.00 86.38 92 ALA A CA 1
ATOM 672 C C . ALA A 1 92 ? -14.920 -3.220 -11.738 1.00 86.38 92 ALA A C 1
ATOM 674 O O . ALA A 1 92 ? -14.242 -3.056 -12.745 1.00 86.38 92 ALA A O 1
ATOM 675 N N . THR A 1 93 ? -16.007 -3.989 -11.735 1.00 78.44 93 THR A N 1
ATOM 676 C CA . THR A 1 93 ? -16.495 -4.709 -12.924 1.00 78.44 93 THR A CA 1
ATOM 677 C C . THR A 1 93 ? -17.118 -3.783 -13.969 1.00 78.44 93 THR A C 1
ATOM 679 O O . THR A 1 93 ? -17.294 -4.181 -15.118 1.00 78.44 93 THR A O 1
ATOM 682 N N . ASN A 1 94 ? -17.465 -2.556 -13.574 1.00 74.81 94 ASN A N 1
ATOM 683 C CA . ASN A 1 94 ? -18.048 -1.555 -14.452 1.00 74.81 94 ASN A CA 1
ATOM 684 C C . ASN A 1 94 ? -16.980 -0.511 -14.772 1.00 74.81 94 ASN A C 1
ATOM 686 O O . ASN A 1 94 ? -16.643 0.310 -13.917 1.00 74.81 94 ASN A O 1
ATOM 690 N N . ALA A 1 95 ? -16.473 -0.520 -16.003 1.00 71.81 95 ALA A N 1
ATOM 691 C CA . ALA A 1 95 ? -15.626 0.561 -16.473 1.00 71.81 95 ALA A CA 1
ATOM 692 C C . ALA A 1 95 ? -16.438 1.859 -16.582 1.00 71.81 95 ALA A C 1
ATOM 694 O O . ALA A 1 95 ? -17.572 1.871 -17.072 1.00 71.81 95 ALA A O 1
ATOM 695 N N . VAL A 1 96 ? -15.856 2.964 -16.125 1.00 75.75 96 VAL A N 1
ATOM 696 C CA . VAL A 1 96 ? -16.403 4.296 -16.377 1.00 75.75 96 VAL A CA 1
ATOM 697 C C . VAL A 1 96 ? -15.781 4.803 -17.670 1.00 75.75 96 VAL A C 1
ATOM 699 O O . VAL A 1 96 ? -14.559 4.884 -17.781 1.00 75.75 96 VAL A O 1
ATOM 702 N N . ALA A 1 97 ? -16.616 5.166 -18.644 1.00 77.69 97 ALA A N 1
ATOM 703 C CA . ALA A 1 97 ? -16.148 5.798 -19.869 1.00 77.69 97 ALA A CA 1
ATOM 704 C C . ALA A 1 97 ? -15.673 7.227 -19.557 1.00 77.69 97 ALA A C 1
ATOM 706 O O . ALA A 1 97 ? -16.476 8.148 -19.386 1.00 77.69 97 ALA A O 1
ATOM 707 N N . VAL A 1 98 ? -14.359 7.416 -19.485 1.00 75.50 98 VAL A N 1
ATOM 708 C CA . VAL A 1 98 ? -13.707 8.708 -19.266 1.00 75.50 98 VAL A CA 1
ATOM 709 C C . VAL A 1 98 ? -12.918 9.052 -20.525 1.00 75.50 98 VAL A C 1
ATOM 711 O O . VAL A 1 98 ? -12.011 8.329 -20.917 1.00 75.50 98 VAL A O 1
ATOM 714 N N . HIS A 1 99 ? -13.264 10.157 -21.193 1.00 76.88 99 HIS A N 1
ATOM 715 C CA . HIS A 1 99 ? -12.570 10.629 -22.403 1.00 76.88 99 HIS A CA 1
ATOM 716 C C . HIS A 1 99 ? -12.395 9.565 -23.513 1.00 76.88 99 HIS A C 1
ATOM 718 O O . HIS A 1 99 ? -11.334 9.473 -24.125 1.00 76.88 99 HIS A O 1
ATOM 724 N N . ASN A 1 100 ? -13.447 8.791 -23.807 1.00 80.25 100 ASN A N 1
ATOM 725 C CA . ASN A 1 100 ? -13.438 7.689 -24.787 1.00 80.25 100 ASN A CA 1
ATOM 726 C C . ASN A 1 100 ? -12.486 6.527 -24.438 1.00 80.25 100 ASN A C 1
ATOM 728 O O . ASN A 1 100 ? -12.147 5.738 -25.320 1.00 80.25 100 ASN A O 1
ATOM 732 N N . ALA A 1 101 ? -12.074 6.416 -23.176 1.00 76.88 101 ALA A N 1
ATOM 733 C CA . ALA A 1 101 ? -11.391 5.255 -22.632 1.00 76.88 101 ALA A CA 1
ATOM 734 C C . ALA A 1 101 ? -12.230 4.646 -21.504 1.00 76.88 101 ALA A C 1
ATOM 736 O O . ALA A 1 101 ? -12.797 5.363 -20.677 1.00 76.88 101 ALA A O 1
ATOM 737 N N . ASP A 1 102 ? -12.294 3.322 -21.479 1.00 80.69 102 ASP A N 1
ATOM 738 C CA . ASP A 1 102 ? -12.892 2.576 -20.382 1.00 80.69 102 ASP A CA 1
ATOM 739 C C . ASP A 1 102 ? -11.870 2.507 -19.243 1.00 80.69 102 ASP A C 1
ATOM 741 O O . ASP A 1 102 ? -10.782 1.954 -19.407 1.00 80.69 102 ASP A O 1
ATOM 745 N N . VAL A 1 103 ? -12.197 3.124 -18.105 1.00 79.12 103 VAL A N 1
ATOM 746 C CA . VAL A 1 103 ? -11.350 3.113 -16.910 1.00 79.12 103 VAL A CA 1
ATOM 747 C C . VAL A 1 103 ? -12.019 2.259 -15.845 1.00 79.12 103 VAL A C 1
ATOM 749 O O . VAL A 1 103 ? -13.062 2.621 -15.295 1.00 79.12 103 VAL A O 1
ATOM 752 N N . GLU A 1 104 ? -11.404 1.122 -15.544 1.00 87.00 104 GLU A N 1
ATOM 753 C CA . GLU A 1 104 ? -11.718 0.339 -14.354 1.00 87.00 104 GLU A CA 1
ATOM 754 C C . GLU A 1 104 ? -11.036 0.995 -13.149 1.00 87.00 104 GLU A C 1
ATOM 756 O O . GLU A 1 104 ? -9.821 1.200 -13.132 1.00 87.00 104 GLU A O 1
ATOM 761 N N . TYR A 1 105 ? -11.822 1.374 -12.144 1.00 85.12 105 TYR A N 1
ATOM 762 C CA . TYR A 1 105 ? -11.302 1.995 -10.927 1.00 85.12 105 TYR A CA 1
ATOM 763 C C . TYR A 1 105 ? -11.062 0.945 -9.842 1.00 85.12 105 TYR A C 1
ATOM 765 O O . TYR A 1 105 ? -11.730 -0.086 -9.796 1.00 85.12 105 TYR A O 1
ATOM 773 N N . VAL A 1 106 ? -10.100 1.208 -8.960 1.00 90.12 106 VAL A N 1
ATOM 774 C CA . VAL A 1 106 ? -9.795 0.330 -7.823 1.00 90.12 106 VAL A CA 1
ATOM 775 C C . VAL A 1 106 ? -10.936 0.399 -6.808 1.00 90.12 106 VAL A C 1
ATOM 777 O O . VAL A 1 106 ? -11.394 1.489 -6.471 1.00 90.12 106 VAL A O 1
ATOM 780 N N . VAL A 1 107 ? -11.386 -0.759 -6.323 1.00 89.25 107 VAL A N 1
ATOM 781 C CA . VAL A 1 107 ? -12.432 -0.894 -5.289 1.00 89.25 107 VAL A CA 1
ATOM 782 C C . VAL A 1 107 ? -11.932 -1.570 -4.019 1.00 89.25 107 VAL A C 1
ATOM 784 O O . VAL A 1 107 ? -12.543 -1.396 -2.973 1.00 89.25 107 VAL A O 1
ATOM 787 N N . ALA A 1 108 ? -10.826 -2.313 -4.096 1.00 91.31 108 ALA A N 1
ATOM 788 C CA . ALA A 1 108 ? -10.120 -2.812 -2.923 1.00 91.31 108 ALA A CA 1
ATOM 789 C C . ALA A 1 108 ? -8.610 -2.881 -3.186 1.00 91.31 108 ALA A C 1
ATOM 791 O O . ALA A 1 108 ? -8.189 -3.152 -4.314 1.00 91.31 108 ALA A O 1
ATOM 792 N N . LEU A 1 109 ? -7.807 -2.641 -2.154 1.00 93.31 109 LEU A N 1
ATOM 793 C CA . LEU A 1 109 ? -6.351 -2.597 -2.211 1.00 93.31 109 LEU A CA 1
ATOM 794 C C . LEU A 1 109 ? -5.748 -3.170 -0.922 1.00 93.31 109 LEU A C 1
ATOM 796 O O . LEU A 1 109 ? -6.094 -2.737 0.171 1.00 93.31 109 LEU A O 1
ATOM 800 N N . ASP A 1 110 ? -4.798 -4.091 -1.056 1.00 94.44 110 ASP A N 1
ATOM 801 C CA . ASP A 1 110 ? -3.849 -4.461 -0.003 1.00 94.44 110 ASP A CA 1
ATOM 802 C C . ASP A 1 110 ? -2.438 -4.159 -0.529 1.00 94.44 110 ASP A C 1
ATOM 804 O O . ASP A 1 110 ? -1.918 -4.923 -1.352 1.00 94.44 110 ASP A O 1
ATOM 808 N N . PRO A 1 111 ? -1.833 -3.024 -0.134 1.00 94.06 111 PRO A N 1
ATOM 809 C CA . PRO A 1 111 ? -0.578 -2.559 -0.710 1.00 94.06 111 PRO A CA 1
ATOM 810 C C . PRO A 1 111 ? 0.657 -3.221 -0.082 1.00 94.06 111 PRO A C 1
ATOM 812 O O . PRO A 1 111 ? 1.772 -2.914 -0.501 1.00 94.06 111 PRO A O 1
ATOM 815 N N . ARG A 1 112 ? 0.484 -4.093 0.923 1.00 94.88 112 ARG A N 1
ATOM 816 C CA . ARG A 1 112 ? 1.594 -4.778 1.598 1.00 94.88 112 ARG A CA 1
ATOM 817 C C . ARG A 1 112 ? 2.436 -5.567 0.611 1.00 94.88 112 ARG A C 1
ATOM 819 O O . ARG A 1 112 ? 1.900 -6.156 -0.331 1.00 94.88 112 ARG A O 1
ATOM 826 N N . ALA A 1 113 ? 3.747 -5.581 0.838 1.00 94.94 113 ALA A N 1
ATOM 827 C CA . ALA A 1 113 ? 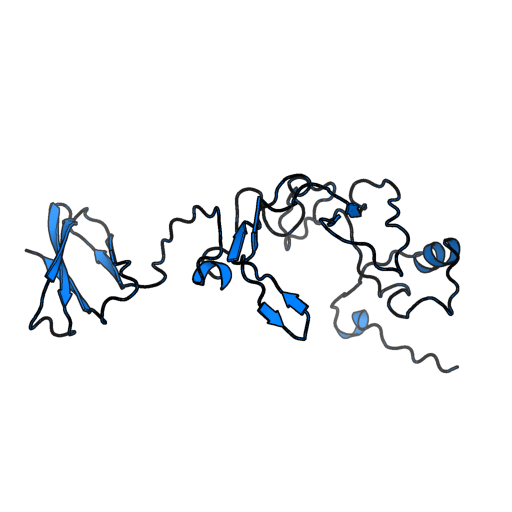4.685 -6.259 -0.046 1.00 94.94 113 ALA A CA 1
ATOM 828 C C . ALA A 1 113 ? 4.324 -7.744 -0.206 1.00 94.94 113 ALA A C 1
ATOM 830 O O . ALA A 1 113 ? 4.063 -8.447 0.773 1.00 94.94 113 ALA A O 1
ATOM 831 N N . ALA A 1 114 ? 4.358 -8.230 -1.445 1.00 95.75 114 ALA A N 1
ATOM 832 C CA . ALA A 1 114 ? 4.162 -9.632 -1.791 1.00 95.75 114 ALA A CA 1
ATOM 833 C C . ALA A 1 114 ? 5.138 -10.067 -2.891 1.00 95.75 114 ALA A C 1
ATOM 835 O O . ALA A 1 114 ? 5.679 -9.244 -3.631 1.00 95.75 114 ALA A O 1
ATOM 836 N N . ASN A 1 115 ? 5.351 -11.380 -3.006 1.00 96.00 115 ASN A N 1
ATOM 837 C CA . ASN A 1 115 ? 6.198 -11.987 -4.038 1.00 96.00 115 ASN A CA 1
ATOM 838 C C . ASN A 1 115 ? 7.589 -11.325 -4.097 1.00 96.00 115 ASN A C 1
ATOM 840 O O . ASN A 1 115 ? 8.225 -11.155 -3.059 1.00 96.00 115 ASN A O 1
ATOM 844 N N . ASP A 1 116 ? 8.055 -10.914 -5.275 1.00 93.38 116 ASP A N 1
ATOM 845 C CA . ASP A 1 116 ? 9.388 -10.327 -5.464 1.00 93.38 116 ASP A CA 1
ATOM 846 C C . ASP A 1 116 ? 9.592 -8.975 -4.750 1.00 93.38 116 ASP A C 1
ATOM 848 O O . ASP A 1 116 ? 10.714 -8.470 -4.699 1.00 93.38 116 ASP A O 1
ATOM 852 N N . ALA A 1 117 ? 8.546 -8.372 -4.174 1.00 94.12 117 ALA A N 1
ATOM 853 C CA . ALA A 1 117 ? 8.681 -7.159 -3.370 1.00 94.12 117 ALA A CA 1
ATOM 854 C C . ALA A 1 117 ? 9.049 -7.429 -1.902 1.00 94.12 117 ALA A C 1
ATOM 856 O O . ALA A 1 117 ? 9.477 -6.504 -1.214 1.00 94.12 117 ALA A O 1
ATOM 857 N N . VAL A 1 118 ? 8.923 -8.665 -1.395 1.00 94.69 118 VAL A N 1
ATOM 858 C CA . VAL A 1 118 ? 9.205 -8.965 0.028 1.00 94.69 118 VAL A CA 1
ATOM 859 C C . VAL A 1 118 ? 10.695 -8.952 0.368 1.00 94.69 118 VAL A C 1
ATOM 861 O O . VAL A 1 118 ? 11.053 -8.951 1.544 1.00 94.69 118 VAL A O 1
ATOM 864 N N . THR A 1 119 ? 11.554 -8.953 -0.653 1.00 91.12 119 THR A N 1
ATOM 865 C CA . THR A 1 119 ? 13.010 -8.913 -0.520 1.00 91.12 119 THR A CA 1
ATOM 866 C C . THR A 1 119 ? 13.600 -7.793 -1.364 1.00 91.12 119 THR A C 1
ATOM 868 O O . THR A 1 119 ? 13.386 -7.755 -2.575 1.00 91.12 119 THR A O 1
ATOM 871 N N . ALA A 1 120 ? 14.395 -6.936 -0.734 1.00 87.25 120 ALA A N 1
ATOM 872 C CA . ALA A 1 120 ? 15.261 -5.961 -1.383 1.00 87.25 120 ALA A CA 1
ATOM 873 C C . ALA A 1 120 ? 16.718 -6.459 -1.380 1.00 87.25 120 ALA A C 1
ATOM 875 O O . ALA A 1 120 ? 17.169 -7.120 -0.441 1.00 87.25 120 ALA A O 1
ATOM 876 N N . SER A 1 121 ? 17.446 -6.168 -2.455 1.00 81.19 121 SER A N 1
ATOM 877 C CA . SER A 1 121 ? 18.884 -6.423 -2.596 1.00 81.19 121 SER A CA 1
ATOM 878 C C . SER A 1 121 ? 19.741 -5.238 -2.144 1.00 81.19 121 SER A C 1
ATOM 880 O O . SER A 1 121 ? 20.939 -5.413 -1.912 1.00 81.19 121 SER A O 1
ATOM 882 N N . SER A 1 122 ? 19.153 -4.049 -2.020 1.00 77.75 122 SER A N 1
ATOM 883 C CA . SER A 1 122 ? 19.753 -2.882 -1.378 1.00 77.75 122 SER A CA 1
ATOM 884 C C . SER A 1 122 ? 18.925 -2.464 -0.160 1.00 77.75 122 SER A C 1
ATOM 886 O O . SER A 1 122 ? 17.727 -2.720 -0.077 1.00 77.75 122 SER A O 1
ATOM 888 N N . VAL A 1 123 ? 19.585 -1.853 0.824 1.00 75.88 123 VAL A N 1
ATOM 889 C CA . VAL A 1 123 ? 18.917 -1.217 1.966 1.00 75.88 123 VAL A CA 1
ATOM 890 C C . VAL A 1 123 ? 19.206 0.280 1.924 1.00 75.88 123 VAL A C 1
ATOM 892 O O . VAL A 1 123 ? 20.314 0.655 1.521 1.00 75.88 123 VAL A O 1
ATOM 895 N N . PRO A 1 124 ? 18.253 1.139 2.328 1.00 73.88 124 PRO A N 1
ATOM 896 C CA . PRO A 1 124 ? 18.509 2.565 2.477 1.00 73.88 124 PRO A CA 1
ATOM 897 C C . PRO A 1 124 ? 19.724 2.835 3.374 1.00 73.88 124 PRO A C 1
ATOM 899 O O . PRO A 1 124 ? 20.044 2.048 4.273 1.00 73.88 124 PRO A O 1
ATOM 902 N N . THR A 1 125 ? 20.405 3.954 3.137 1.00 78.88 125 THR A N 1
ATOM 903 C CA . THR A 1 125 ? 21.492 4.414 4.010 1.00 78.88 125 THR A CA 1
ATOM 904 C C . THR A 1 125 ? 20.961 4.628 5.427 1.00 78.88 125 THR A C 1
ATOM 906 O O . THR A 1 125 ? 19.902 5.220 5.601 1.00 78.88 125 THR A O 1
ATOM 909 N N . ASP A 1 126 ? 21.703 4.163 6.434 1.00 80.12 126 ASP A N 1
ATOM 910 C CA . ASP A 1 126 ? 21.396 4.408 7.850 1.00 80.12 126 ASP A CA 1
ATOM 911 C C . ASP A 1 126 ? 21.748 5.860 8.220 1.00 80.12 126 ASP A C 1
ATOM 913 O O . ASP A 1 126 ? 22.819 6.151 8.757 1.00 80.12 126 ASP A O 1
ATOM 917 N N . ASP A 1 127 ? 20.888 6.795 7.818 1.00 80.50 127 ASP A N 1
ATOM 918 C CA . ASP A 1 127 ? 21.038 8.238 8.043 1.00 80.50 127 ASP A CA 1
ATOM 919 C C . ASP A 1 127 ? 20.134 8.772 9.170 1.00 80.50 127 ASP A C 1
ATOM 921 O O . ASP A 1 127 ? 20.164 9.964 9.488 1.00 80.50 127 ASP A O 1
ATOM 925 N N . GLY A 1 128 ? 19.347 7.889 9.794 1.00 83.62 128 GLY A N 1
ATOM 926 C CA . GLY A 1 128 ? 18.378 8.218 10.839 1.00 83.62 128 GLY A CA 1
ATOM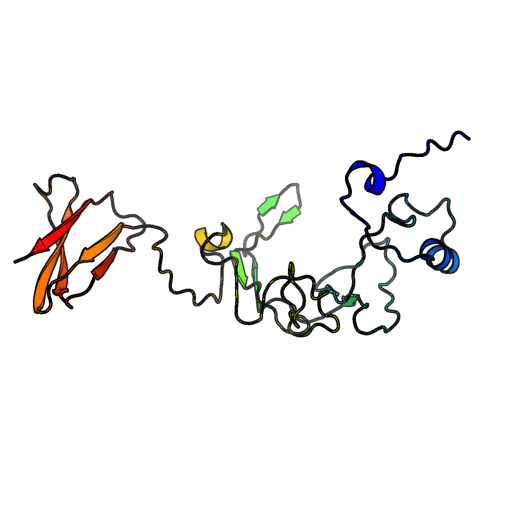 927 C C . GLY A 1 128 ? 17.109 8.919 10.341 1.00 83.62 128 GLY A C 1
ATOM 928 O O . GLY A 1 128 ? 16.255 9.254 11.161 1.00 83.62 128 GLY A O 1
ATOM 929 N N . PHE A 1 129 ? 16.974 9.153 9.033 1.00 79.81 129 PHE A N 1
ATOM 930 C CA . PHE A 1 129 ? 15.739 9.620 8.409 1.00 79.81 129 PHE A CA 1
ATOM 931 C C . PHE A 1 129 ? 14.908 8.447 7.879 1.00 79.81 129 PHE A C 1
ATOM 933 O O . PHE A 1 129 ? 13.685 8.456 8.021 1.00 79.81 129 PHE A O 1
ATOM 940 N N . PHE A 1 130 ? 15.562 7.432 7.307 1.00 75.56 130 PHE A N 1
ATOM 941 C CA . PHE A 1 130 ? 14.905 6.215 6.834 1.00 75.56 130 PHE A CA 1
ATOM 942 C C . PHE A 1 130 ? 15.114 5.036 7.784 1.00 75.56 130 PHE A C 1
ATOM 944 O O . PHE A 1 130 ? 16.217 4.800 8.274 1.00 75.56 130 PHE A O 1
ATOM 951 N N . ASP A 1 131 ? 14.064 4.234 7.963 1.00 79.88 131 ASP A N 1
ATOM 952 C CA . ASP A 1 131 ? 14.211 2.896 8.524 1.00 79.88 131 ASP A CA 1
ATOM 953 C C . ASP A 1 131 ? 14.840 1.970 7.476 1.00 79.88 131 ASP A C 1
ATOM 955 O O . ASP A 1 131 ? 14.399 1.901 6.323 1.00 79.88 131 ASP A O 1
ATOM 959 N N . GLN A 1 132 ? 15.868 1.221 7.874 1.00 86.12 132 GLN A N 1
ATOM 960 C CA . GLN A 1 132 ? 16.449 0.199 7.012 1.00 86.12 132 GLN A CA 1
ATOM 961 C C . GLN A 1 132 ? 15.510 -1.003 6.917 1.00 86.12 132 GLN A C 1
ATOM 963 O O . GLN A 1 132 ? 15.388 -1.798 7.851 1.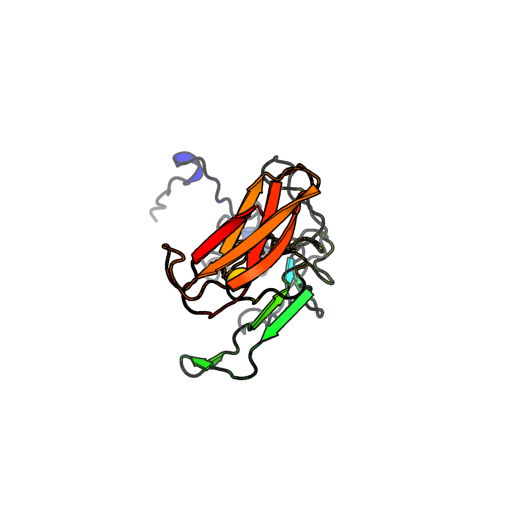00 86.12 132 GLN A O 1
ATOM 968 N N . VAL A 1 133 ? 14.870 -1.154 5.761 1.00 86.25 133 VAL A N 1
ATOM 969 C CA . VAL A 1 133 ? 13.928 -2.240 5.485 1.00 86.25 133 VAL A CA 1
ATOM 970 C C . VAL A 1 133 ? 14.439 -3.143 4.370 1.00 86.25 133 VAL A C 1
ATOM 972 O O . VAL A 1 133 ? 15.131 -2.699 3.459 1.00 86.25 133 VAL A O 1
ATOM 975 N N . SER A 1 134 ? 14.100 -4.431 4.443 1.00 86.69 134 SER A N 1
ATOM 976 C CA . SER A 1 134 ? 14.521 -5.444 3.468 1.00 86.69 134 SER A CA 1
ATOM 977 C C . SER A 1 134 ? 13.429 -5.788 2.452 1.00 86.69 134 SER A C 1
ATOM 979 O O . SER A 1 134 ? 13.420 -6.902 1.940 1.00 86.69 134 SER A O 1
ATOM 981 N N . TYR A 1 135 ? 12.487 -4.882 2.202 1.00 91.19 135 TYR A N 1
ATOM 982 C CA . TYR A 1 135 ? 11.421 -5.031 1.210 1.00 91.19 135 TYR A CA 1
ATOM 983 C C . TYR A 1 135 ? 11.428 -3.837 0.255 1.00 91.19 135 TYR A C 1
ATOM 985 O O . TYR A 1 135 ? 11.935 -2.765 0.584 1.00 91.19 135 TYR A O 1
ATOM 993 N N . ARG A 1 136 ? 10.872 -4.029 -0.942 1.00 89.25 136 ARG A N 1
ATOM 994 C CA . ARG A 1 136 ? 10.784 -2.999 -1.980 1.00 89.25 136 ARG A CA 1
ATOM 995 C C . ARG A 1 136 ? 9.458 -2.250 -1.855 1.00 89.25 136 ARG A C 1
ATOM 997 O O . ARG A 1 136 ? 8.398 -2.864 -1.763 1.00 89.25 136 ARG A O 1
ATOM 1004 N N . GLY A 1 137 ? 9.515 -0.923 -1.915 1.00 85.50 137 GLY A N 1
ATOM 1005 C CA . GLY A 1 137 ? 8.344 -0.055 -1.775 1.00 85.50 137 GLY A CA 1
ATOM 1006 C C . GLY A 1 137 ? 8.083 0.383 -0.332 1.00 85.50 137 GLY A C 1
ATOM 1007 O O . GLY A 1 137 ? 8.915 0.210 0.552 1.00 85.50 137 GLY A O 1
ATOM 1008 N N . ALA A 1 138 ? 6.928 1.006 -0.100 1.00 85.12 138 ALA A N 1
ATOM 1009 C CA . ALA A 1 138 ? 6.636 1.690 1.162 1.00 85.12 138 ALA A CA 1
ATOM 1010 C C . ALA A 1 138 ? 5.977 0.807 2.237 1.00 85.12 138 ALA A C 1
ATOM 1012 O O . ALA A 1 138 ? 5.801 1.268 3.361 1.00 85.12 138 ALA A O 1
ATOM 1013 N N . PHE A 1 139 ? 5.576 -0.422 1.912 1.00 91.31 139 PHE A N 1
ATOM 1014 C CA . PHE A 1 139 ? 4.758 -1.267 2.785 1.00 91.31 139 PHE A CA 1
ATOM 1015 C C . PHE A 1 139 ? 5.480 -2.568 3.116 1.00 91.31 139 PHE A C 1
ATOM 1017 O O . PHE A 1 139 ? 5.956 -3.249 2.209 1.00 91.31 139 PHE A O 1
ATOM 1024 N N . SER A 1 140 ? 5.523 -2.932 4.399 1.00 91.19 140 SER A N 1
ATOM 1025 C CA . SER A 1 140 ? 6.048 -4.233 4.819 1.00 91.19 140 SER A CA 1
ATOM 1026 C C . SER A 1 140 ? 5.049 -5.348 4.485 1.00 91.19 140 SER A C 1
ATOM 1028 O O . SER A 1 140 ? 3.961 -5.103 3.960 1.00 91.19 140 SER A O 1
ATOM 1030 N N . THR A 1 141 ? 5.396 -6.600 4.786 1.00 92.12 141 THR A N 1
ATOM 1031 C CA . THR A 1 141 ? 4.457 -7.729 4.657 1.00 92.12 141 THR A CA 1
ATOM 1032 C C . THR A 1 141 ? 3.376 -7.724 5.741 1.00 92.12 141 THR A C 1
ATOM 1034 O O . THR A 1 141 ? 2.379 -8.434 5.616 1.00 92.12 141 THR A O 1
ATOM 1037 N N . THR A 1 142 ? 3.556 -6.943 6.811 1.00 89.00 142 THR A N 1
ATOM 1038 C CA . THR A 1 142 ? 2.672 -6.929 7.984 1.00 89.00 142 THR A CA 1
ATOM 1039 C C . THR A 1 142 ? 1.951 -5.605 8.176 1.00 89.00 142 THR A C 1
ATOM 1041 O O . THR A 1 142 ? 0.809 -5.617 8.629 1.00 89.00 142 THR A O 1
ATOM 1044 N N . ASP A 1 143 ? 2.568 -4.494 7.778 1.00 87.69 143 ASP A N 1
ATOM 1045 C CA . ASP A 1 143 ? 2.128 -3.151 8.138 1.00 87.69 143 ASP A CA 1
ATOM 1046 C C . ASP A 1 143 ? 1.613 -2.401 6.918 1.00 87.69 143 ASP A C 1
ATOM 1048 O O . ASP A 1 143 ? 2.342 -2.100 5.968 1.00 87.69 143 ASP A O 1
ATOM 1052 N N . ASN A 1 144 ? 0.334 -2.055 6.980 1.00 89.75 144 ASN A N 1
ATOM 1053 C CA . ASN A 1 144 ? -0.298 -1.156 6.038 1.00 89.75 144 ASN A CA 1
ATOM 1054 C C . ASN A 1 144 ? -0.523 0.193 6.714 1.00 89.75 144 ASN A C 1
ATOM 1056 O O . ASN A 1 144 ? -1.511 0.412 7.414 1.00 89.75 144 ASN A O 1
ATOM 1060 N N . TRP A 1 145 ? 0.404 1.120 6.504 1.00 86.94 145 TRP A N 1
ATOM 1061 C CA . TRP A 1 145 ? 0.297 2.442 7.105 1.00 86.94 145 TRP A CA 1
ATOM 1062 C C . TRP A 1 145 ? -0.784 3.313 6.459 1.00 86.94 145 TRP A C 1
ATOM 1064 O O . TRP A 1 145 ? -0.987 4.414 6.947 1.00 86.94 145 TRP A O 1
ATOM 1074 N N . LEU A 1 146 ? -1.498 2.873 5.410 1.00 88.94 146 LEU A N 1
ATOM 1075 C CA . LEU A 1 146 ? -2.685 3.594 4.920 1.00 88.94 146 LEU A CA 1
ATOM 1076 C C . LEU A 1 146 ? -3.856 3.524 5.912 1.00 88.94 146 LEU A C 1
ATOM 1078 O O . LEU A 1 146 ? -4.764 4.360 5.850 1.00 88.94 146 LEU A O 1
ATOM 1082 N N . ALA A 1 147 ? -3.851 2.535 6.802 1.00 85.12 147 ALA A N 1
ATOM 1083 C CA . ALA A 1 147 ? -4.894 2.334 7.790 1.00 85.12 147 ALA A CA 1
ATOM 1084 C C . ALA A 1 147 ? -4.994 3.516 8.772 1.00 85.12 147 ALA A C 1
ATOM 1086 O O . ALA A 1 147 ? -3.984 4.051 9.229 1.00 85.12 147 ALA A O 1
ATOM 1087 N N . GLY A 1 148 ? -6.219 3.916 9.115 1.00 79.69 148 GLY A N 1
ATOM 1088 C CA . GLY A 1 148 ? -6.497 4.904 10.163 1.00 79.69 148 GLY A CA 1
ATOM 1089 C C . GLY A 1 148 ? -6.334 6.380 9.785 1.00 79.69 148 GLY A C 1
ATOM 1090 O O . GLY A 1 148 ? -6.589 7.232 10.628 1.00 79.69 148 GLY A O 1
ATOM 1091 N N . TRP A 1 149 ? -5.917 6.721 8.561 1.00 82.19 149 TRP A N 1
ATOM 1092 C CA . TRP A 1 149 ? -5.842 8.135 8.141 1.00 82.19 149 TRP A CA 1
ATOM 1093 C C . TRP A 1 149 ? -5.992 8.385 6.642 1.00 82.19 149 TRP A C 1
ATOM 1095 O O . TRP A 1 149 ? -6.257 9.517 6.229 1.00 82.19 149 TRP A O 1
ATOM 1105 N N . SER A 1 150 ? -5.774 7.371 5.802 1.00 87.19 150 SER A N 1
ATOM 1106 C CA . SER A 1 150 ? -5.931 7.559 4.365 1.00 87.19 150 SER A CA 1
ATOM 1107 C C . SER A 1 150 ? -7.409 7.592 3.979 1.00 87.19 150 SER A C 1
ATOM 1109 O O . SER A 1 150 ? -8.244 6.911 4.570 1.00 87.19 150 SER A O 1
ATOM 1111 N N . ALA A 1 151 ? -7.726 8.304 2.896 1.00 88.38 151 ALA A N 1
ATOM 1112 C CA . ALA A 1 151 ? -9.054 8.225 2.293 1.00 88.38 151 ALA A CA 1
ATOM 1113 C C . ALA A 1 151 ? -9.406 6.787 1.862 1.00 88.38 151 ALA A C 1
ATOM 1115 O O . ALA A 1 151 ? -10.564 6.399 1.901 1.00 88.38 151 ALA A O 1
ATOM 1116 N N . ALA A 1 152 ? -8.415 5.975 1.473 1.00 88.62 152 ALA A N 1
ATOM 1117 C CA . ALA A 1 152 ? -8.650 4.574 1.133 1.00 88.62 152 ALA A CA 1
ATOM 1118 C C . ALA A 1 152 ? -9.143 3.763 2.345 1.00 88.62 152 ALA A C 1
ATOM 1120 O O . ALA A 1 152 ? -9.976 2.877 2.174 1.00 88.62 152 ALA A O 1
ATOM 1121 N N . TYR A 1 153 ? -8.669 4.080 3.553 1.00 85.25 153 TYR A N 1
ATOM 1122 C CA . TYR A 1 153 ? -9.187 3.501 4.791 1.00 85.25 153 TYR A CA 1
ATOM 1123 C C . TYR A 1 153 ? -10.616 3.983 5.081 1.00 85.25 153 TYR A C 1
ATOM 1125 O O . TYR A 1 153 ? -11.504 3.146 5.195 1.00 85.25 153 TYR A O 1
ATOM 1133 N N . GLU A 1 154 ? -10.846 5.302 5.085 1.00 82.94 154 GLU A N 1
ATOM 1134 C CA . GLU A 1 154 ? -12.163 5.935 5.326 1.00 82.94 154 GLU A CA 1
ATOM 1135 C C . GLU A 1 154 ? -13.259 5.407 4.380 1.00 82.94 154 GLU A C 1
ATOM 1137 O O . GLU A 1 154 ? -14.402 5.172 4.756 1.00 82.94 154 GLU A O 1
ATOM 1142 N N . PHE A 1 155 ? -12.924 5.188 3.107 1.00 84.25 155 PHE A N 1
ATOM 1143 C CA . PHE A 1 155 ? -13.878 4.666 2.126 1.00 84.25 155 PHE A CA 1
ATOM 1144 C C . PHE A 1 155 ? -13.969 3.131 2.114 1.00 84.25 155 PHE A C 1
ATOM 1146 O O . PHE A 1 155 ? -14.608 2.569 1.222 1.00 84.25 155 PHE A O 1
ATOM 1153 N N . GLY A 1 156 ? -13.341 2.439 3.072 1.00 85.38 156 GLY A N 1
ATOM 1154 C CA . GLY A 1 156 ? -13.398 0.981 3.203 1.00 85.38 156 GLY A CA 1
ATOM 1155 C C . GLY A 1 156 ? -12.731 0.223 2.052 1.00 85.38 156 GLY A C 1
ATOM 1156 O O . GLY A 1 156 ? -13.132 -0.893 1.728 1.00 85.38 156 GLY A O 1
ATOM 1157 N N . MET A 1 157 ? -11.734 0.827 1.401 1.00 88.69 157 MET A N 1
ATOM 1158 C CA . MET A 1 157 ? -11.039 0.249 0.247 1.00 88.69 157 MET A CA 1
ATOM 1159 C C . MET A 1 157 ? -9.856 -0.643 0.643 1.00 88.69 157 MET A C 1
ATOM 1161 O O . MET A 1 157 ? -9.296 -1.305 -0.225 1.00 88.69 157 MET A O 1
ATOM 1165 N N . LEU A 1 158 ? -9.432 -0.668 1.909 1.00 90.44 158 LEU A N 1
ATOM 1166 C CA . LEU A 1 158 ? -8.309 -1.508 2.332 1.00 90.44 158 LEU A CA 1
ATOM 1167 C C . LEU A 1 158 ? -8.776 -2.943 2.599 1.00 90.44 158 LEU A C 1
ATOM 1169 O O . LEU A 1 158 ? -9.635 -3.191 3.442 1.00 90.44 158 LEU A O 1
ATOM 1173 N N . SER A 1 159 ? -8.205 -3.904 1.878 1.00 80.38 159 SER A N 1
ATOM 1174 C CA . SER A 1 159 ? -8.412 -5.333 2.120 1.00 80.38 159 SER A CA 1
ATOM 1175 C C . SER A 1 159 ? -7.236 -5.890 2.917 1.00 80.38 159 SER A C 1
ATOM 1177 O O . SER A 1 159 ? -6.097 -5.579 2.606 1.00 80.38 159 SER A O 1
ATOM 1179 N N . GLY A 1 160 ? -7.483 -6.725 3.928 1.00 67.56 160 GLY A N 1
ATOM 1180 C CA . GLY A 1 160 ? -6.408 -7.426 4.644 1.00 67.56 160 GLY A CA 1
ATOM 1181 C C . GLY A 1 160 ? -5.808 -6.692 5.848 1.00 67.56 160 GLY A C 1
ATOM 1182 O O . GLY A 1 160 ? -4.931 -7.263 6.506 1.00 67.56 160 GLY A O 1
ATOM 1183 N N . ASP A 1 161 ? -6.310 -5.503 6.184 1.00 60.84 161 ASP A N 1
ATOM 1184 C CA . ASP A 1 161 ? -5.987 -4.844 7.444 1.00 60.84 161 ASP A CA 1
ATOM 1185 C C . ASP A 1 161 ? -6.745 -5.489 8.599 1.00 60.84 161 ASP A C 1
ATOM 1187 O O . ASP A 1 161 ? -7.969 -5.431 8.693 1.00 60.84 161 ASP A O 1
ATOM 1191 N N . SER A 1 162 ? -5.983 -6.066 9.522 1.00 48.06 162 SER A N 1
ATOM 1192 C CA . SER A 1 162 ? -6.442 -6.354 10.878 1.00 48.06 162 SER A CA 1
ATOM 1193 C C . SER A 1 162 ? -6.081 -5.183 11.790 1.00 48.06 162 SER A C 1
ATOM 1195 O O . SER A 1 162 ? -5.531 -5.399 12.868 1.00 48.06 162 SER A O 1
ATOM 1197 N N . VAL A 1 163 ? -6.333 -3.935 11.381 1.00 45.06 163 VAL A N 1
ATOM 1198 C CA . VAL A 1 163 ? -6.452 -2.901 12.407 1.00 45.06 163 VAL A CA 1
ATOM 1199 C C . VAL A 1 163 ? -7.827 -3.086 13.022 1.00 45.06 163 VAL A C 1
ATOM 1201 O O . VAL A 1 163 ? -8.854 -2.896 12.378 1.00 45.06 163 VAL A O 1
ATOM 1204 N N . ALA A 1 164 ? -7.849 -3.531 14.277 1.00 43.12 164 ALA A N 1
ATOM 1205 C CA . ALA A 1 164 ? -8.993 -3.255 15.122 1.00 43.12 164 ALA A CA 1
ATOM 1206 C C . ALA A 1 164 ? -9.191 -1.740 15.042 1.00 43.12 164 ALA A C 1
ATOM 1208 O O . ALA A 1 164 ? -8.344 -0.986 15.530 1.00 43.12 164 ALA A O 1
ATOM 1209 N N . SER A 1 165 ? -10.240 -1.306 14.345 1.00 42.09 165 SER A N 1
ATOM 1210 C CA . SER A 1 165 ? -10.666 0.082 14.337 1.00 42.09 165 SER A CA 1
ATOM 1211 C C . SER A 1 165 ? -10.925 0.443 15.796 1.00 42.09 165 SER A C 1
ATOM 1213 O O . SER A 1 165 ? -11.957 0.105 16.369 1.00 42.09 165 SER A O 1
ATOM 1215 N N . THR A 1 166 ? -9.932 1.043 16.450 1.00 44.69 166 THR A N 1
ATOM 1216 C CA . THR A 1 166 ? -10.139 1.598 17.793 1.00 44.69 166 THR A CA 1
ATOM 1217 C C . THR A 1 166 ? -10.813 2.965 17.684 1.00 44.69 166 THR A C 1
ATOM 1219 O O . THR A 1 166 ? -11.211 3.540 18.690 1.00 44.69 166 THR A O 1
ATOM 1222 N N . GLU A 1 167 ? -10.990 3.458 16.456 1.00 44.84 167 GLU A N 1
ATOM 1223 C CA . GLU A 1 167 ? -11.797 4.620 16.140 1.00 44.84 167 GLU A CA 1
ATOM 1224 C C . GLU A 1 167 ? -12.942 4.184 15.232 1.00 44.84 167 GLU A C 1
ATOM 1226 O O . GLU A 1 167 ? -12.742 3.587 14.174 1.00 44.84 167 GLU A O 1
ATOM 1231 N N . ILE A 1 168 ? -14.154 4.420 15.722 1.00 49.19 168 ILE A N 1
ATOM 1232 C CA . ILE A 1 168 ? -15.389 4.184 14.994 1.00 49.19 168 ILE A CA 1
ATOM 1233 C C . ILE A 1 168 ? -15.518 5.316 13.974 1.00 49.19 168 ILE A C 1
ATOM 1235 O O . ILE A 1 168 ? -15.749 6.463 14.352 1.00 49.19 168 ILE A O 1
ATOM 1239 N N . ASP A 1 169 ? -15.365 4.965 12.698 1.00 48.97 169 ASP A N 1
ATOM 1240 C CA . ASP A 1 169 ? -15.394 5.859 11.528 1.00 48.97 169 ASP A CA 1
ATOM 1241 C C . ASP A 1 169 ? -16.724 6.635 11.418 1.00 48.97 169 ASP A C 1
ATOM 1243 O O . ASP A 1 169 ? -16.801 7.764 10.943 1.00 48.97 169 ASP A O 1
ATOM 1247 N N . THR A 1 170 ? -17.809 6.056 11.940 1.00 52.97 170 THR A N 1
ATOM 1248 C CA . THR A 1 170 ? -19.128 6.693 12.044 1.00 52.97 170 THR A CA 1
ATOM 1249 C C . THR A 1 170 ? -19.901 6.134 13.237 1.00 52.97 170 THR A C 1
ATOM 1251 O O . THR A 1 170 ? -20.139 4.934 13.321 1.00 52.97 170 THR A O 1
ATOM 1254 N N . GLY A 1 171 ? -20.307 6.992 14.180 1.00 63.34 171 GLY A N 1
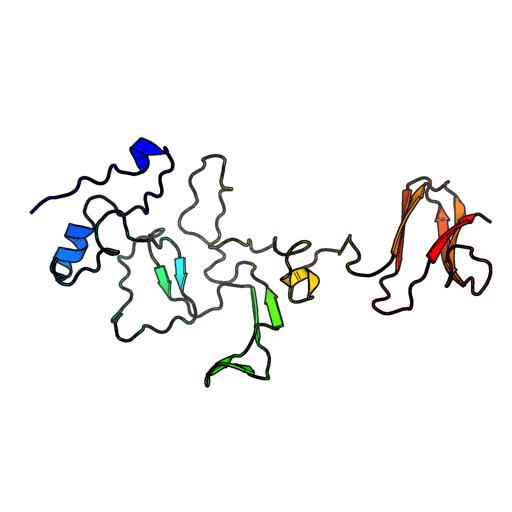ATOM 1255 C CA . GLY A 1 171 ? -20.962 6.529 15.405 1.00 63.34 171 GLY A CA 1
ATOM 1256 C C . GLY A 1 171 ? -20.766 7.447 16.606 1.00 63.34 171 GLY A C 1
ATOM 1257 O O . GLY A 1 171 ? -20.364 8.602 16.468 1.00 63.34 171 GLY A O 1
ATOM 1258 N N . ALA A 1 172 ? -21.055 6.933 17.801 1.00 71.62 172 ALA A N 1
ATOM 1259 C CA . ALA A 1 172 ? -20.729 7.597 19.061 1.00 71.62 172 ALA A CA 1
ATOM 1260 C C . ALA A 1 172 ? -19.767 6.735 19.878 1.00 71.62 172 ALA A C 1
ATOM 1262 O O . ALA A 1 172 ? -20.052 5.566 20.141 1.00 71.62 172 ALA A O 1
ATOM 1263 N N . TYR A 1 173 ? -18.663 7.341 20.321 1.00 79.81 173 TYR A N 1
ATOM 1264 C CA . TYR A 1 173 ? -17.724 6.733 21.256 1.00 79.81 173 TYR A CA 1
ATOM 1265 C C . TYR A 1 173 ? -17.746 7.483 22.583 1.00 79.81 173 TYR A C 1
ATOM 1267 O O . TYR A 1 173 ? -17.618 8.709 22.624 1.00 79.81 173 TYR A O 1
ATOM 1275 N N . ILE A 1 174 ? -17.929 6.752 23.679 1.00 82.75 174 ILE A N 1
ATOM 1276 C CA . ILE A 1 174 ? -18.028 7.330 25.020 1.00 82.75 174 ILE A CA 1
ATOM 1277 C C . ILE A 1 174 ? -17.062 6.599 25.932 1.00 82.75 174 ILE A C 1
ATOM 1279 O O . ILE A 1 174 ? -17.121 5.377 26.062 1.00 82.75 174 ILE A O 1
ATOM 1283 N N . SER A 1 175 ? -16.214 7.364 26.614 1.00 89.06 175 SER A N 1
ATOM 1284 C CA . SER A 1 175 ? -15.358 6.871 27.688 1.00 89.06 175 SER A CA 1
ATOM 1285 C C . SER A 1 175 ? -15.831 7.404 29.034 1.00 89.06 175 SER A C 1
ATOM 1287 O O . SER A 1 175 ? -16.102 8.600 29.162 1.00 89.06 175 SER A O 1
ATOM 1289 N N . PHE A 1 176 ? -15.881 6.548 30.049 1.00 90.69 176 PHE A N 1
ATOM 1290 C CA . PHE A 1 176 ? -16.265 6.944 31.402 1.00 90.69 176 PHE A CA 1
ATOM 1291 C C . PHE A 1 176 ? -15.571 6.072 32.450 1.00 90.69 176 PHE A C 1
ATOM 1293 O O . PHE A 1 176 ? -15.383 4.870 32.266 1.00 90.69 176 PHE A O 1
ATOM 1300 N N . SER A 1 177 ? -15.168 6.685 33.563 1.00 94.88 177 SER A N 1
ATOM 1301 C CA . SER A 1 177 ? -14.565 5.968 34.689 1.00 94.88 177 SER A CA 1
ATOM 1302 C C . SER A 1 177 ? -15.618 5.157 35.437 1.00 94.88 177 SER A C 1
ATOM 1304 O O . SER A 1 177 ? -16.721 5.649 35.683 1.00 94.88 177 SER A O 1
ATOM 1306 N N . THR A 1 178 ? -15.269 3.930 35.826 1.00 95.75 178 THR A N 1
ATOM 1307 C CA . THR A 1 178 ? -16.190 3.030 36.528 1.00 95.75 178 THR A CA 1
ATOM 1308 C C . THR A 1 178 ? -15.693 2.640 37.908 1.00 95.75 178 THR A C 1
ATOM 1310 O O . THR A 1 178 ? -14.498 2.657 38.190 1.00 95.75 178 THR A O 1
ATOM 1313 N N . VAL A 1 179 ? -16.624 2.258 38.776 1.00 95.38 179 VAL A N 1
ATOM 1314 C CA . VAL A 1 179 ? -16.340 1.625 40.062 1.00 95.38 179 VAL A CA 1
ATOM 1315 C C . VAL A 1 179 ? -16.565 0.126 39.913 1.00 95.38 179 VAL A C 1
ATOM 1317 O O . VAL A 1 179 ? -17.554 -0.315 39.327 1.00 95.38 179 VAL A O 1
ATOM 1320 N N . LYS A 1 180 ? -15.635 -0.675 40.436 1.00 95.25 180 LYS A N 1
ATOM 1321 C CA . LYS A 1 180 ? -15.689 -2.131 40.309 1.00 95.25 180 LYS A CA 1
ATOM 1322 C C . LYS A 1 180 ? -16.955 -2.694 40.957 1.00 95.25 180 LYS A C 1
ATOM 1324 O O . LYS A 1 180 ? -17.122 -2.578 42.167 1.00 95.25 180 LYS A O 1
ATOM 1329 N N . GLY A 1 181 ? -17.776 -3.374 40.162 1.00 90.38 181 GLY A N 1
ATOM 1330 C CA . GLY A 1 181 ? -19.003 -4.032 40.609 1.00 90.38 181 GLY A CA 1
ATOM 1331 C C . GLY A 1 181 ? -20.262 -3.162 40.583 1.00 90.38 181 GLY A C 1
ATOM 1332 O O . GLY A 1 181 ? -21.341 -3.713 40.775 1.00 90.38 181 GLY A O 1
ATOM 1333 N N . GLU A 1 182 ? -20.148 -1.859 40.310 1.00 95.69 182 GLU A N 1
ATOM 1334 C CA . GLU A 1 182 ? -21.309 -0.985 40.096 1.00 95.69 182 GLU A CA 1
ATOM 1335 C C . GLU A 1 182 ? -21.908 -1.211 38.706 1.00 95.69 182 GLU A C 1
ATOM 1337 O O . GLU A 1 182 ? -21.187 -1.555 37.765 1.00 95.69 182 GLU A O 1
ATOM 1342 N N . PHE A 1 183 ? -23.216 -1.008 38.559 1.00 94.94 183 PHE A N 1
ATOM 1343 C CA . PHE A 1 183 ? -23.886 -1.171 37.274 1.00 94.94 183 PHE A CA 1
ATOM 1344 C C . PHE A 1 183 ? -24.131 0.168 36.583 1.00 94.94 183 PHE A C 1
ATOM 1346 O O . PHE A 1 183 ? -24.506 1.170 37.193 1.00 94.94 183 PHE A O 1
ATOM 1353 N N . TYR A 1 184 ? -23.938 0.156 35.270 1.00 95.62 184 TYR A N 1
ATOM 1354 C CA . TYR A 1 184 ? -24.080 1.309 34.398 1.00 95.62 184 TYR A CA 1
ATOM 1355 C C . TYR A 1 184 ? -25.036 0.972 33.263 1.00 95.62 184 TYR A C 1
ATOM 1357 O O . TYR A 1 184 ? -24.918 -0.090 32.654 1.00 95.62 184 TYR A O 1
ATOM 1365 N N . ASN A 1 185 ? -25.944 1.885 32.939 1.00 94.62 185 ASN A N 1
ATOM 1366 C CA . ASN A 1 185 ? -26.703 1.848 31.699 1.00 94.62 185 ASN A CA 1
ATOM 1367 C C . ASN A 1 185 ? -26.114 2.851 30.716 1.00 94.62 185 ASN A C 1
ATOM 1369 O O . ASN A 1 185 ? -25.889 4.017 31.049 1.00 94.62 185 ASN A O 1
ATOM 1373 N N . VAL A 1 186 ? -25.903 2.394 29.487 1.00 92.44 186 VAL A N 1
ATOM 1374 C CA . VAL A 1 186 ? -25.689 3.272 28.343 1.00 92.44 186 VAL A CA 1
ATOM 1375 C C . VAL A 1 186 ? -27.046 3.514 27.711 1.00 92.44 186 VAL A C 1
ATOM 1377 O O . VAL A 1 186 ? -27.721 2.577 27.285 1.00 92.44 186 VAL A O 1
ATOM 1380 N N . GLU A 1 187 ? -27.460 4.774 27.687 1.00 92.44 187 GLU A N 1
ATOM 1381 C CA . GLU A 1 187 ? -28.762 5.183 27.178 1.00 92.44 187 GLU A CA 1
ATOM 1382 C C . GLU A 1 187 ? -28.607 6.078 25.954 1.00 92.44 187 GLU A C 1
ATOM 1384 O O . GLU A 1 187 ? -27.748 6.963 25.935 1.00 92.44 187 GLU A O 1
ATOM 1389 N N . SER A 1 188 ? -29.485 5.896 24.970 1.00 89.88 188 SER A N 1
ATOM 1390 C CA . SER A 1 188 ? -29.607 6.761 23.801 1.00 89.88 188 SER A CA 1
ATOM 1391 C C . SER A 1 188 ? -30.961 7.476 23.763 1.00 89.88 188 SER A C 1
ATOM 1393 O O . SER A 1 188 ? -31.955 6.994 24.309 1.00 89.88 188 SER A O 1
ATOM 1395 N N . ALA A 1 189 ? -31.006 8.656 23.142 1.00 87.69 189 ALA A N 1
ATOM 1396 C CA . ALA A 1 189 ? -32.233 9.412 22.904 1.00 87.69 189 ALA A CA 1
ATOM 1397 C C . ALA A 1 189 ? -32.155 10.245 21.617 1.00 87.69 189 ALA A C 1
ATOM 1399 O O . ALA A 1 189 ? -31.082 10.632 21.162 1.00 87.69 189 ALA A O 1
ATOM 1400 N N . ALA A 1 190 ? -33.315 10.607 21.066 1.00 84.69 190 ALA A N 1
ATOM 1401 C CA . ALA A 1 190 ? -33.409 11.478 19.887 1.00 84.69 190 ALA A CA 1
ATOM 1402 C C . ALA A 1 190 ? -33.123 12.968 20.188 1.00 84.69 190 ALA A C 1
ATOM 1404 O O . ALA A 1 190 ? -33.098 13.797 19.283 1.00 84.69 190 ALA A O 1
ATOM 1405 N N . ASN A 1 191 ? -32.968 13.341 21.462 1.00 82.44 191 ASN A N 1
ATOM 1406 C CA . ASN A 1 191 ? -32.683 14.709 21.889 1.00 82.44 191 ASN A CA 1
ATOM 1407 C C . ASN A 1 191 ? -31.748 14.720 23.104 1.00 82.44 191 ASN A C 1
ATOM 1409 O O . ASN A 1 191 ? -31.827 13.844 23.963 1.00 82.44 191 ASN A O 1
ATOM 1413 N N . ALA A 1 192 ? -30.929 15.767 23.211 1.00 81.81 192 ALA A N 1
ATOM 1414 C CA . ALA A 1 192 ? -29.949 15.931 24.286 1.00 81.81 192 ALA A CA 1
ATOM 1415 C C . ALA A 1 192 ? -30.562 16.009 25.698 1.00 81.81 192 ALA A C 1
ATOM 1417 O O . ALA A 1 192 ? -29.850 15.865 26.687 1.00 81.81 192 ALA A O 1
ATOM 1418 N N . GLY A 1 193 ? -31.871 16.257 25.808 1.00 85.38 193 GLY A N 1
ATOM 1419 C CA . GLY A 1 193 ? -32.566 16.352 27.088 1.00 85.38 193 GLY A CA 1
ATOM 1420 C C . GLY A 1 193 ? -32.958 15.003 27.696 1.00 85.38 193 GLY A C 1
ATOM 1421 O O . GLY A 1 193 ? -33.343 14.982 28.862 1.00 85.38 193 GLY A O 1
ATOM 1422 N N . PHE A 1 194 ? -32.897 13.898 26.938 1.00 90.19 194 PHE A N 1
ATOM 1423 C CA . PHE A 1 194 ? -33.334 12.561 27.380 1.00 90.19 194 PHE A CA 1
ATOM 1424 C C . PHE A 1 194 ? -34.745 12.554 27.995 1.00 90.19 194 PHE A C 1
ATOM 1426 O O . PHE A 1 194 ? -35.038 11.815 28.933 1.00 90.19 194 PHE A O 1
ATOM 1433 N N . THR A 1 195 ? -35.634 13.411 27.488 1.00 86.62 195 THR A N 1
ATOM 1434 C CA . THR A 1 195 ? -36.989 13.588 28.037 1.00 86.62 195 THR A CA 1
ATOM 1435 C C . THR A 1 195 ? -38.014 12.631 27.429 1.00 86.62 195 THR A C 1
ATOM 1437 O O . THR A 1 195 ? -39.094 12.452 27.985 1.00 86.62 195 THR A O 1
ATOM 1440 N N . SER A 1 196 ? -37.703 12.027 26.280 1.00 81.62 196 SER A N 1
ATOM 1441 C CA . SER A 1 196 ? -38.556 11.077 25.558 1.00 81.62 196 SER A CA 1
ATOM 1442 C C . SER A 1 196 ? -37.711 10.165 24.666 1.00 81.62 196 SER A C 1
ATOM 1444 O O . SER A 1 196 ? -36.602 10.540 24.281 1.00 81.62 196 SER A O 1
ATOM 1446 N N . ASN A 1 197 ? -38.248 8.984 24.336 1.00 82.75 197 ASN A N 1
ATOM 1447 C CA . ASN A 1 197 ? -37.594 7.962 23.506 1.00 82.75 197 ASN A CA 1
ATOM 1448 C C . ASN A 1 197 ? -36.205 7.552 24.022 1.00 82.75 197 ASN A C 1
ATOM 1450 O O . ASN A 1 197 ? -35.271 7.420 23.235 1.00 82.75 197 ASN A O 1
ATOM 1454 N N . VAL A 1 198 ? -36.077 7.392 25.342 1.00 91.50 198 VAL A N 1
ATOM 1455 C CA . VAL A 1 198 ? -34.849 6.887 25.963 1.00 91.50 198 VAL A CA 1
ATOM 1456 C C . VAL A 1 198 ? -34.805 5.371 25.808 1.00 91.50 198 VAL A C 1
ATOM 1458 O O . VAL A 1 198 ? -35.750 4.685 26.202 1.00 91.50 198 VAL A O 1
ATOM 1461 N N . VAL A 1 199 ? -33.719 4.863 25.236 1.00 90.88 199 VAL A N 1
ATOM 1462 C CA . VAL A 1 199 ? -33.473 3.434 25.026 1.00 90.88 199 VAL A CA 1
ATOM 1463 C C . VAL A 1 199 ? -32.206 3.045 25.774 1.00 90.88 199 VAL A C 1
ATOM 1465 O O . VAL A 1 199 ? -31.195 3.729 25.659 1.00 90.88 199 VAL A O 1
ATOM 1468 N N . THR A 1 200 ? -32.247 1.953 26.536 1.00 92.56 200 THR A N 1
ATOM 1469 C CA . THR A 1 200 ? -31.041 1.352 27.121 1.00 92.56 200 THR A CA 1
ATOM 1470 C C . THR A 1 200 ? -30.371 0.481 26.067 1.00 92.56 200 THR A C 1
ATOM 1472 O O . THR A 1 200 ? -30.892 -0.575 25.718 1.00 92.56 200 THR A O 1
ATOM 1475 N N . GLU A 1 201 ? -29.232 0.939 25.560 1.00 90.06 201 GLU A N 1
ATOM 1476 C CA . GLU A 1 201 ? -28.453 0.249 24.527 1.00 90.06 201 GLU A CA 1
ATOM 1477 C C . GLU A 1 201 ? -27.579 -0.853 25.144 1.00 90.06 201 GLU A C 1
ATOM 1479 O O . GLU A 1 201 ? -27.378 -1.908 24.548 1.00 90.06 201 GLU A O 1
ATOM 1484 N N . ALA A 1 202 ? -27.089 -0.637 26.371 1.00 90.69 202 ALA A N 1
ATOM 1485 C CA . ALA A 1 202 ? -26.314 -1.630 27.106 1.00 90.69 202 ALA A CA 1
ATOM 1486 C C . ALA A 1 202 ? -26.435 -1.464 28.623 1.00 90.69 202 ALA A C 1
ATOM 1488 O O . ALA A 1 202 ? -26.605 -0.356 29.133 1.00 90.69 202 ALA A O 1
ATOM 1489 N N . THR A 1 203 ? -26.249 -2.575 29.335 1.00 93.56 203 THR A N 1
ATOM 1490 C CA . THR A 1 203 ? -26.019 -2.604 30.781 1.00 93.56 203 THR A CA 1
ATOM 1491 C C . THR A 1 203 ? -24.647 -3.213 31.037 1.00 93.56 203 THR A C 1
ATOM 1493 O O . THR A 1 203 ? -24.355 -4.318 30.580 1.00 93.56 203 THR A O 1
ATOM 1496 N N . LEU A 1 204 ? -23.796 -2.483 31.748 1.00 91.88 204 LEU A N 1
ATOM 1497 C CA . LEU A 1 204 ? -22.384 -2.789 31.938 1.00 91.88 204 LEU A CA 1
ATOM 1498 C C . LEU A 1 204 ? -22.067 -2.886 33.429 1.00 91.88 204 LEU A C 1
ATOM 1500 O O . LEU A 1 204 ? -22.540 -2.079 34.226 1.00 91.88 204 LEU A O 1
ATOM 1504 N N . THR A 1 205 ? -21.230 -3.850 33.800 1.00 95.94 205 THR A N 1
ATOM 1505 C CA . THR A 1 205 ? -20.677 -3.945 35.155 1.00 95.94 205 THR A CA 1
ATOM 1506 C C . THR A 1 205 ? -19.315 -3.269 35.180 1.00 95.94 205 THR A C 1
ATOM 1508 O O . THR A 1 205 ? -18.414 -3.661 34.439 1.00 95.94 205 THR A O 1
ATOM 1511 N N . GLY A 1 206 ? -19.156 -2.275 36.049 1.00 95.12 206 GLY A N 1
ATOM 1512 C CA . GLY A 1 206 ? -17.924 -1.522 36.214 1.00 95.12 206 GLY A CA 1
ATOM 1513 C C . GLY A 1 206 ? -16.753 -2.406 36.625 1.00 95.12 206 GLY A C 1
ATOM 1514 O O . GLY A 1 206 ? -16.885 -3.335 37.430 1.00 95.12 206 GLY A O 1
ATOM 1515 N N . THR A 1 207 ? -15.581 -2.100 36.083 1.00 94.75 207 THR A N 1
ATOM 1516 C CA . THR A 1 207 ? -14.341 -2.847 36.329 1.00 94.75 207 THR A CA 1
ATOM 1517 C C . THR A 1 207 ? -13.457 -2.183 37.383 1.00 94.75 207 THR A C 1
ATOM 1519 O O . THR A 1 207 ? -12.587 -2.847 37.946 1.00 94.75 207 THR A O 1
ATOM 1522 N N . GLY A 1 208 ? -13.713 -0.907 37.697 1.00 91.50 208 GLY A N 1
ATOM 1523 C CA . GLY A 1 208 ? -12.823 -0.058 38.495 1.00 91.50 208 GLY A CA 1
ATOM 1524 C C . GLY A 1 208 ? -11.886 0.801 37.642 1.00 91.50 208 GLY A C 1
ATOM 1525 O O . GLY A 1 208 ? -11.180 1.641 38.188 1.00 91.50 208 GLY A O 1
ATOM 1526 N N . GLU A 1 209 ? -11.907 0.607 36.323 1.00 92.38 209 GLU A N 1
ATOM 1527 C CA . GLU A 1 209 ? -11.116 1.349 35.343 1.00 92.38 209 GLU A CA 1
ATOM 1528 C C . GLU A 1 209 ? -12.033 2.155 34.409 1.00 92.38 209 GLU A C 1
ATOM 1530 O O . GLU A 1 209 ? -13.267 2.074 34.480 1.00 92.38 209 GLU A O 1
ATOM 1535 N N . THR A 1 210 ? -11.440 2.944 33.513 1.00 90.12 210 THR A N 1
ATOM 1536 C CA . THR A 1 210 ? -12.183 3.559 32.406 1.00 90.12 210 THR A CA 1
ATOM 1537 C C . THR A 1 210 ? -12.728 2.479 31.478 1.00 90.12 210 THR A C 1
ATOM 1539 O O . THR A 1 210 ? -11.990 1.609 31.016 1.00 90.12 210 THR A O 1
ATOM 1542 N N . MET A 1 211 ? -14.028 2.550 31.206 1.00 89.94 211 MET A N 1
ATOM 1543 C CA . MET A 1 211 ? -14.711 1.712 30.229 1.00 89.94 211 MET A CA 1
ATOM 1544 C C . MET A 1 211 ? -15.104 2.530 29.005 1.00 89.94 211 MET A C 1
ATOM 1546 O O . MET A 1 211 ? -15.174 3.763 29.050 1.00 89.94 211 MET A O 1
ATOM 1550 N N . PHE A 1 212 ? -15.371 1.810 27.920 1.00 87.69 212 PHE A N 1
ATOM 1551 C CA . PHE A 1 212 ? -15.700 2.373 26.623 1.00 87.69 212 PHE A CA 1
ATOM 1552 C C . PHE A 1 212 ? -16.978 1.746 26.081 1.00 87.69 212 PHE A C 1
ATOM 1554 O O . PHE A 1 212 ? -17.225 0.554 26.277 1.00 87.69 212 PHE A O 1
ATOM 1561 N N . PHE A 1 213 ? -17.774 2.555 25.394 1.00 86.00 213 PHE A N 1
ATOM 1562 C CA . PHE A 1 213 ? -18.911 2.102 24.609 1.00 86.00 213 PHE A CA 1
ATOM 1563 C C . PHE A 1 213 ? -18.847 2.725 23.217 1.00 86.00 213 PHE A C 1
ATOM 1565 O O . PHE A 1 213 ? -18.599 3.927 23.094 1.00 86.00 213 PHE A O 1
ATOM 1572 N N . GLY A 1 214 ? -19.091 1.896 22.205 1.00 82.88 214 GLY A N 1
ATOM 1573 C CA . GLY A 1 214 ? -19.159 2.280 20.805 1.00 82.88 214 GLY A CA 1
ATOM 1574 C C . GLY A 1 214 ? -20.476 1.833 20.180 1.00 82.88 214 GLY A C 1
ATOM 1575 O O . GLY A 1 214 ? -20.881 0.688 20.375 1.00 82.88 214 GLY A O 1
ATOM 1576 N N . ASP A 1 215 ? -21.140 2.736 19.459 1.00 76.88 215 ASP A N 1
ATOM 1577 C CA . ASP A 1 215 ? -22.258 2.407 18.566 1.00 76.88 215 ASP A CA 1
ATOM 1578 C C . ASP A 1 215 ? -21.826 2.643 17.117 1.00 76.88 215 ASP A C 1
ATOM 1580 O O . ASP A 1 215 ? -21.701 3.795 16.702 1.00 76.88 215 ASP A O 1
ATOM 1584 N N . ASP A 1 216 ? -21.626 1.558 16.366 1.00 66.75 216 ASP A N 1
ATOM 1585 C CA . ASP A 1 216 ? -21.181 1.554 14.961 1.00 66.75 216 ASP A CA 1
ATOM 1586 C C . ASP A 1 216 ? -22.337 1.803 13.969 1.00 66.75 216 ASP A C 1
ATOM 1588 O O . ASP A 1 216 ? -22.239 1.464 12.789 1.00 66.75 216 ASP A O 1
ATOM 1592 N N . ALA A 1 217 ? -23.493 2.306 14.424 1.00 61.44 217 ALA A N 1
ATOM 1593 C CA . ALA A 1 217 ? -24.692 2.428 13.596 1.00 61.44 217 ALA A CA 1
ATOM 1594 C C . ALA A 1 217 ? -24.562 3.519 12.514 1.00 61.44 217 ALA A C 1
ATOM 1596 O O . ALA A 1 217 ? -25.106 4.624 12.628 1.00 61.44 217 ALA A O 1
ATOM 1597 N N . VAL A 1 218 ? -23.907 3.156 11.410 1.00 49.16 218 VAL A N 1
ATOM 1598 C CA . VAL A 1 218 ? -23.794 3.915 10.162 1.00 49.16 218 VAL A CA 1
ATOM 1599 C C . VAL A 1 218 ? -25.196 4.129 9.574 1.00 49.16 218 VAL A C 1
ATOM 1601 O O . VAL A 1 218 ? -25.752 3.274 8.887 1.00 49.16 218 VAL A O 1
ATOM 1604 N N . GLY A 1 219 ? -25.819 5.268 9.887 1.00 50.53 219 GLY A N 1
ATOM 1605 C CA . GLY A 1 219 ? -27.075 5.707 9.262 1.00 50.53 219 GLY A CA 1
ATOM 1606 C C . GLY A 1 219 ? -28.314 5.786 10.159 1.00 50.53 219 GLY A C 1
ATOM 1607 O O . GLY A 1 219 ? -29.402 6.052 9.644 1.00 50.53 219 GLY A O 1
ATOM 1608 N N . SER A 1 220 ? -28.200 5.608 11.480 1.00 52.75 220 SER A N 1
ATOM 1609 C CA . SER A 1 220 ? -29.316 5.937 12.380 1.00 52.75 220 SER A CA 1
ATOM 1610 C C . SER A 1 220 ? -29.401 7.458 12.591 1.00 52.75 220 SER A C 1
ATOM 1612 O O . SER A 1 220 ? -28.383 8.143 12.678 1.00 52.75 220 SER A O 1
ATOM 1614 N N . SER A 1 221 ? -30.620 8.005 12.635 1.00 58.59 221 SER A N 1
ATOM 1615 C CA . SER A 1 221 ? -30.882 9.418 12.952 1.00 58.59 221 SER A CA 1
ATOM 1616 C C . SER A 1 221 ? -30.045 9.885 14.144 1.00 58.59 221 SER A C 1
ATOM 1618 O O . SER A 1 221 ? -29.988 9.147 15.122 1.00 58.59 221 SER A O 1
ATOM 1620 N N . ALA A 1 222 ? -29.467 11.091 14.093 1.00 66.75 222 ALA A N 1
ATOM 1621 C CA . ALA A 1 222 ? -28.622 11.647 15.155 1.00 66.75 222 ALA A CA 1
ATOM 1622 C C . ALA A 1 222 ? -29.161 11.329 16.567 1.00 66.75 222 ALA A C 1
ATOM 1624 O O . ALA A 1 222 ? -30.194 11.862 16.984 1.00 66.75 222 ALA A O 1
ATOM 1625 N N . LYS A 1 223 ? -28.469 10.432 17.279 1.00 78.38 223 LYS A N 1
ATOM 1626 C CA . LYS A 1 223 ? -28.759 10.057 18.665 1.00 78.38 223 LYS A CA 1
ATOM 1627 C C . LYS A 1 223 ? -27.824 10.812 19.604 1.00 78.38 223 LYS A C 1
ATOM 1629 O O . LYS A 1 223 ? -26.669 11.073 19.282 1.00 78.38 223 LYS A O 1
ATOM 1634 N N . PHE A 1 224 ? -28.322 11.117 20.791 1.00 83.75 224 PHE A N 1
ATOM 1635 C CA . PHE A 1 224 ? -27.527 11.573 21.923 1.00 83.75 224 PHE A CA 1
ATOM 1636 C C . PHE A 1 224 ? -27.366 10.418 22.896 1.00 83.75 224 PHE A C 1
ATOM 1638 O O . PHE A 1 22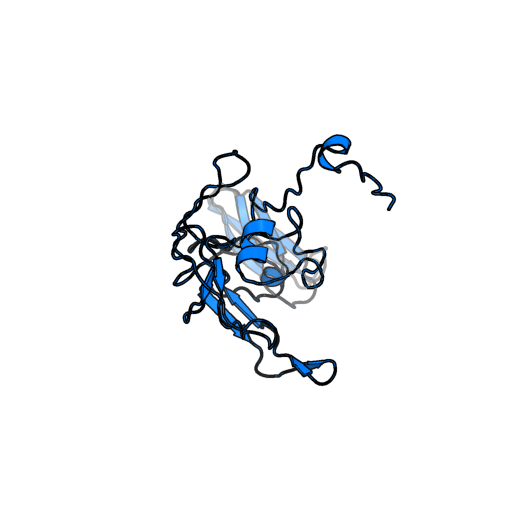4 ? -28.319 9.670 23.106 1.00 83.75 224 PHE A O 1
ATOM 1645 N N . PHE A 1 225 ? -26.198 10.314 23.523 1.00 88.69 225 PHE A N 1
ATOM 1646 C CA . PHE A 1 225 ? -25.909 9.258 24.485 1.00 88.69 225 PHE A CA 1
ATOM 1647 C C . PHE A 1 225 ? -25.550 9.810 25.861 1.00 88.69 225 PHE A C 1
ATOM 1649 O O . PHE A 1 225 ? -24.986 10.899 25.984 1.00 88.69 225 PHE A O 1
ATOM 1656 N N . ARG A 1 226 ? -25.892 9.047 26.898 1.00 91.06 226 ARG A N 1
ATOM 1657 C CA . ARG A 1 226 ? -25.465 9.298 28.274 1.00 91.06 226 ARG A CA 1
ATOM 1658 C C . ARG A 1 226 ? -25.207 7.987 28.998 1.00 91.06 226 ARG A C 1
ATOM 1660 O O . ARG A 1 226 ? -25.698 6.934 28.600 1.00 91.06 226 ARG A O 1
ATOM 1667 N N . VAL A 1 227 ? -24.494 8.097 30.110 1.00 93.38 227 VAL A N 1
ATOM 1668 C CA . VAL A 1 227 ? -24.263 6.991 31.035 1.00 93.38 227 VAL A CA 1
ATOM 1669 C C . VAL A 1 227 ? -24.957 7.307 32.349 1.00 93.38 227 VAL A C 1
ATOM 1671 O O . VAL A 1 227 ? -24.783 8.396 32.900 1.00 93.38 227 VAL A O 1
ATOM 1674 N N . THR A 1 228 ? -25.754 6.365 32.838 1.00 93.88 228 THR A N 1
ATOM 1675 C CA . THR A 1 228 ? -26.442 6.449 34.129 1.00 93.88 228 THR A CA 1
ATOM 1676 C C . THR A 1 228 ? -26.045 5.267 35.007 1.00 93.88 228 THR A C 1
ATOM 1678 O O . THR A 1 228 ? -25.692 4.200 34.515 1.00 93.88 228 THR A O 1
ATOM 1681 N N . THR A 1 229 ? -26.070 5.465 36.320 1.00 91.81 229 THR A N 1
ATOM 1682 C CA . THR A 1 229 ? -25.880 4.409 37.326 1.00 91.81 229 THR A CA 1
ATOM 1683 C C . THR A 1 229 ? -27.230 4.029 37.922 1.00 91.81 229 THR A C 1
ATOM 1685 O O . THR A 1 229 ? -28.106 4.897 38.013 1.00 91.81 229 THR A O 1
ATOM 1688 N N . PHE A 1 230 ? -27.394 2.785 38.371 1.00 77.75 230 PHE A N 1
ATOM 1689 C CA . PHE A 1 230 ? -28.610 2.319 39.045 1.00 77.75 230 PHE A CA 1
ATOM 1690 C C . PHE A 1 230 ? -28.316 1.377 40.212 1.00 77.75 230 PHE A C 1
ATOM 1692 O O . PHE A 1 230 ? -27.253 0.722 40.188 1.00 77.75 230 PHE A O 1
#